Protein AF-A0A7Y5WHR8-F1 (afdb_monomer_lite)

pLDDT: mean 76.54, std 21.8, range [34.06, 98.38]

Radius of gyration: 23.81 Å; chains: 1; bounding box: 70×52×58 Å

Sequence (251 aa):
MQVVEEHDWSLARRRWGIGFAVAMAVLAALSAVRLTSSPWSFRLEVSTTTALFVALAVVPWLLERLVDRGGSLRLPGGVEVALDAKEVREVGLPGLSATRMVVDARLGRLEQEYERRRGTAATWERTQHLERILAEARLLAGAASEHTGDRLTEFEDASDGQRAVTVALLEGAVAVPGASAATLVSGLAAPRSSFEEYHLLTALRLHHRYFTRDEVQSLRALVERRLEEGAWPAGSDRRGLARRVRAEMSG

Structure (mmCIF, N/CA/C/O backbone):
data_AF-A0A7Y5WHR8-F1
#
_entry.id   AF-A0A7Y5WHR8-F1
#
loop_
_atom_site.group_PDB
_atom_site.id
_atom_site.type_symbol
_atom_site.label_atom_id
_atom_site.label_alt_id
_atom_site.label_comp_id
_atom_site.label_asym_id
_atom_site.label_entity_id
_atom_site.label_seq_id
_atom_site.pdbx_PDB_ins_code
_atom_site.Cartn_x
_atom_site.Cartn_y
_atom_site.Cartn_z
_atom_site.occupancy
_atom_site.B_iso_or_equiv
_atom_site.auth_seq_id
_atom_site.auth_comp_id
_atom_site.auth_asym_id
_atom_site.auth_atom_id
_atom_site.pdbx_PDB_model_num
ATOM 1 N N . MET A 1 1 ? 41.202 20.511 -34.730 1.00 42.19 1 MET A N 1
ATOM 2 C CA . MET A 1 1 ? 40.531 19.210 -34.927 1.00 42.19 1 MET A CA 1
ATOM 3 C C . MET A 1 1 ? 41.210 18.197 -34.0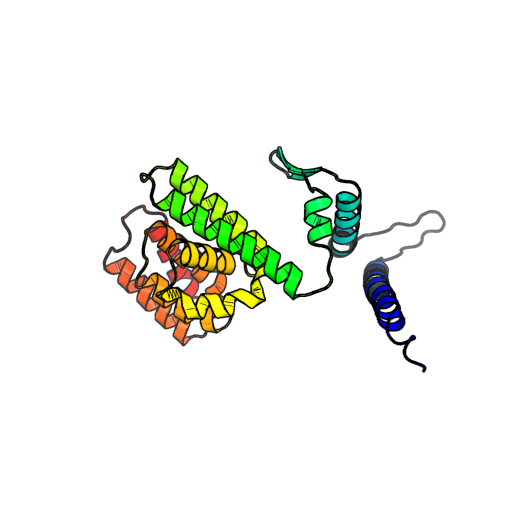12 1.00 42.19 1 MET A C 1
ATOM 5 O O . MET A 1 1 ? 42.185 17.587 -34.413 1.00 42.19 1 MET A O 1
ATOM 9 N N . GLN A 1 2 ? 40.765 18.126 -32.756 1.00 46.28 2 GLN A N 1
ATOM 10 C CA . GLN A 1 2 ? 41.199 17.167 -31.730 1.00 46.28 2 GLN A CA 1
ATOM 11 C C . GLN A 1 2 ? 40.060 17.093 -30.701 1.00 46.28 2 GLN A C 1
ATOM 13 O O . GLN A 1 2 ? 40.004 17.900 -29.782 1.00 46.28 2 GLN A O 1
ATOM 18 N N . VAL A 1 3 ? 39.092 16.205 -30.937 1.00 51.31 3 VAL A N 1
ATOM 19 C CA . VAL A 1 3 ? 38.021 15.848 -29.986 1.00 51.31 3 VAL A CA 1
ATOM 20 C C . VAL A 1 3 ? 37.709 14.364 -30.189 1.00 51.31 3 VAL A C 1
ATOM 22 O O . VAL A 1 3 ? 36.659 14.010 -30.705 1.00 51.31 3 VAL A O 1
ATOM 25 N N . VAL A 1 4 ? 38.664 13.487 -29.879 1.00 52.22 4 VAL A N 1
ATOM 26 C CA . VAL A 1 4 ? 38.426 12.042 -29.730 1.00 52.22 4 VAL A CA 1
ATOM 27 C C . VAL A 1 4 ? 39.459 11.524 -28.731 1.00 52.22 4 VAL A C 1
ATOM 29 O O . VAL A 1 4 ? 40.546 11.148 -29.138 1.00 52.22 4 VAL A O 1
ATOM 32 N N . GLU A 1 5 ? 39.154 11.569 -27.432 1.00 51.31 5 GLU A N 1
ATOM 33 C CA . GLU A 1 5 ? 39.887 10.779 -26.416 1.00 51.31 5 GLU A CA 1
ATOM 34 C C . GLU A 1 5 ? 39.173 10.705 -25.049 1.00 51.31 5 GLU A C 1
ATOM 36 O O . GLU A 1 5 ? 39.502 9.862 -24.221 1.00 51.31 5 GLU A O 1
ATOM 41 N N . GLU A 1 6 ? 38.131 11.509 -24.797 1.00 48.62 6 GLU A N 1
ATOM 42 C CA . GLU A 1 6 ? 37.476 11.550 -23.475 1.00 48.62 6 GLU A CA 1
ATOM 43 C C . GLU A 1 6 ? 36.503 10.385 -23.187 1.00 48.62 6 GLU A C 1
ATOM 45 O O . GLU A 1 6 ? 36.134 10.155 -22.035 1.00 48.62 6 GLU A O 1
ATOM 50 N N . HIS A 1 7 ? 36.097 9.605 -24.198 1.00 51.69 7 HIS A N 1
ATOM 51 C CA . HIS A 1 7 ? 35.058 8.576 -24.030 1.00 51.69 7 HIS A CA 1
ATOM 52 C C . HIS A 1 7 ? 35.573 7.253 -23.425 1.00 51.69 7 HIS A C 1
ATOM 54 O O . HIS A 1 7 ? 34.824 6.556 -22.734 1.00 51.69 7 HIS A O 1
ATOM 60 N N . ASP A 1 8 ? 36.860 6.937 -23.595 1.00 51.22 8 ASP A N 1
ATOM 61 C CA . ASP A 1 8 ? 37.438 5.637 -23.210 1.00 51.22 8 ASP A CA 1
ATOM 62 C C . ASP A 1 8 ? 37.778 5.546 -21.704 1.00 51.22 8 ASP A C 1
ATOM 64 O O . ASP A 1 8 ? 37.706 4.494 -21.061 1.00 51.22 8 ASP A O 1
ATOM 68 N N . TRP A 1 9 ? 38.027 6.694 -21.065 1.00 42.06 9 TRP A N 1
ATOM 69 C CA . TRP A 1 9 ? 38.359 6.767 -19.638 1.00 42.06 9 TRP A CA 1
ATOM 70 C C . TRP A 1 9 ? 37.203 6.359 -18.710 1.00 42.06 9 TRP A C 1
ATOM 72 O O . TRP A 1 9 ? 37.435 5.912 -17.581 1.00 42.06 9 TRP A O 1
ATOM 82 N N . SER A 1 10 ? 35.955 6.472 -19.173 1.00 52.25 10 SER A N 1
ATOM 83 C CA . SER A 1 10 ? 34.759 6.145 -18.383 1.00 52.25 10 SER A CA 1
ATOM 84 C C . SER A 1 10 ? 34.531 4.631 -18.244 1.00 52.25 10 SER A C 1
ATOM 86 O O . SER A 1 10 ? 34.163 4.152 -17.166 1.00 52.25 10 SER A O 1
ATOM 88 N N . LEU A 1 11 ? 34.830 3.862 -19.296 1.00 48.22 11 LEU A N 1
ATOM 89 C CA . LEU A 1 11 ? 34.766 2.399 -19.307 1.00 48.22 11 LEU A CA 1
ATOM 90 C C . LEU A 1 11 ? 35.938 1.786 -18.536 1.00 48.22 11 LEU A C 1
ATOM 92 O O . LEU A 1 11 ? 35.742 0.833 -17.774 1.00 48.22 11 LEU A O 1
ATOM 96 N N . ALA A 1 12 ? 37.129 2.382 -18.650 1.00 44.88 12 ALA A N 1
ATOM 97 C CA . ALA A 1 12 ? 38.288 1.999 -17.852 1.00 44.88 12 ALA A CA 1
ATOM 98 C C . ALA A 1 12 ? 38.013 2.179 -16.347 1.00 44.88 12 ALA A C 1
ATOM 100 O O . ALA A 1 12 ? 38.150 1.223 -15.588 1.00 44.88 12 ALA A O 1
ATOM 101 N N . ARG A 1 13 ? 37.501 3.336 -15.896 1.00 51.31 13 ARG A N 1
ATOM 102 C CA . ARG A 1 13 ? 37.162 3.538 -14.469 1.00 51.31 13 ARG A CA 1
ATOM 103 C C . ARG A 1 13 ? 36.087 2.574 -13.951 1.00 51.31 13 ARG A C 1
ATOM 105 O O . ARG A 1 13 ? 36.177 2.139 -12.806 1.00 51.31 13 ARG A O 1
ATOM 112 N N . ARG A 1 14 ? 35.101 2.191 -14.774 1.00 51.84 14 ARG A N 1
ATOM 113 C CA . ARG A 1 14 ? 34.038 1.238 -14.387 1.00 51.84 14 ARG A CA 1
ATOM 114 C C . ARG A 1 14 ? 34.537 -0.197 -14.237 1.00 51.84 14 ARG A C 1
ATOM 116 O O . ARG A 1 14 ? 34.193 -0.852 -13.254 1.00 51.84 14 ARG A O 1
ATOM 123 N N . ARG A 1 15 ? 35.388 -0.673 -15.157 1.00 53.34 15 ARG A N 1
ATOM 124 C CA . ARG A 1 15 ? 36.027 -1.999 -15.030 1.00 53.34 15 ARG A CA 1
ATOM 125 C C . ARG A 1 15 ? 36.915 -2.069 -13.788 1.00 53.34 15 ARG A C 1
ATOM 127 O O . ARG A 1 15 ? 36.930 -3.095 -13.114 1.00 53.34 15 ARG A O 1
ATOM 134 N N . TRP A 1 16 ? 37.581 -0.966 -13.447 1.00 50.62 16 TRP A N 1
ATOM 135 C CA . TRP A 1 16 ? 38.380 -0.867 -12.228 1.00 50.62 16 TRP A CA 1
ATOM 136 C C . TRP A 1 16 ? 37.519 -0.806 -10.960 1.00 50.62 16 TRP A C 1
ATOM 138 O O . TRP A 1 16 ? 37.867 -1.460 -9.987 1.00 50.62 16 TRP A O 1
ATOM 148 N N . GLY A 1 17 ? 36.374 -0.114 -10.964 1.00 53.38 17 GLY A N 1
ATOM 149 C CA . GLY A 1 17 ? 35.485 -0.016 -9.797 1.00 53.38 17 GLY A CA 1
ATOM 150 C C . GLY A 1 17 ? 34.825 -1.341 -9.395 1.00 53.38 17 GLY A C 1
ATOM 151 O O . GLY A 1 17 ? 34.838 -1.700 -8.219 1.00 53.38 17 GLY A O 1
ATOM 152 N N . ILE A 1 18 ? 34.309 -2.105 -10.365 1.00 55.19 18 ILE A N 1
ATOM 153 C CA . ILE A 1 18 ? 33.714 -3.430 -10.106 1.00 55.19 18 ILE A CA 1
ATOM 154 C C . ILE A 1 18 ? 34.807 -4.437 -9.734 1.00 55.19 18 ILE A C 1
ATOM 156 O O . ILE A 1 18 ? 34.659 -5.175 -8.762 1.00 55.19 18 ILE A O 1
ATOM 160 N N . GLY A 1 19 ? 35.939 -4.421 -10.449 1.00 54.78 19 GLY A N 1
ATOM 161 C CA . GLY A 1 19 ? 37.097 -5.248 -10.109 1.00 54.78 19 GLY A CA 1
ATOM 162 C C . GLY A 1 19 ? 37.617 -4.968 -8.698 1.00 54.78 19 GLY A C 1
ATOM 163 O O . GLY A 1 19 ? 37.926 -5.903 -7.966 1.00 54.78 19 GLY A O 1
ATOM 164 N N . PHE A 1 20 ? 37.637 -3.700 -8.282 1.00 59.19 20 PHE A N 1
ATOM 165 C CA . PHE A 1 20 ? 38.043 -3.280 -6.945 1.00 59.19 20 PHE A CA 1
ATOM 166 C C . PHE A 1 20 ? 37.037 -3.706 -5.872 1.00 59.19 20 PHE A C 1
ATOM 168 O O . PHE A 1 20 ? 37.446 -4.248 -4.853 1.00 59.19 20 PHE A O 1
ATOM 175 N N . ALA A 1 21 ? 35.729 -3.542 -6.097 1.00 55.34 21 ALA A N 1
ATOM 176 C CA . ALA A 1 21 ? 34.703 -3.985 -5.149 1.00 55.34 21 ALA A CA 1
ATOM 177 C C . ALA A 1 21 ? 34.716 -5.512 -4.952 1.00 55.34 21 ALA A C 1
ATOM 179 O O . ALA A 1 21 ? 34.650 -5.990 -3.820 1.00 55.34 21 ALA A O 1
ATOM 180 N N . VAL A 1 22 ? 34.886 -6.278 -6.036 1.00 56.78 22 VAL A N 1
ATOM 181 C CA . VAL A 1 22 ? 35.043 -7.739 -5.982 1.00 56.78 22 VAL A CA 1
ATOM 182 C C . VAL A 1 22 ? 36.350 -8.118 -5.284 1.00 56.78 22 VAL A C 1
ATOM 184 O O . VAL A 1 22 ? 36.336 -8.970 -4.400 1.00 56.78 22 VAL A O 1
ATOM 187 N N . ALA A 1 23 ? 37.467 -7.461 -5.608 1.00 56.53 23 ALA A N 1
ATOM 188 C CA . ALA A 1 23 ? 38.749 -7.706 -4.950 1.00 56.53 23 ALA A CA 1
ATOM 189 C C . ALA A 1 23 ? 38.696 -7.394 -3.446 1.00 56.53 23 ALA A C 1
ATOM 191 O O . ALA A 1 23 ? 39.213 -8.171 -2.650 1.00 56.53 23 ALA A O 1
ATOM 192 N N . MET A 1 24 ? 38.022 -6.313 -3.043 1.00 60.53 24 MET A N 1
ATOM 193 C CA . MET A 1 24 ? 37.835 -5.939 -1.640 1.00 60.53 24 MET A CA 1
ATOM 194 C C . MET A 1 24 ? 36.899 -6.898 -0.902 1.00 60.53 24 MET A C 1
ATOM 196 O O . MET A 1 24 ? 37.179 -7.245 0.241 1.00 60.53 24 MET A O 1
ATOM 200 N N . ALA A 1 25 ? 35.832 -7.384 -1.544 1.00 53.66 25 ALA A N 1
ATOM 201 C CA . ALA A 1 25 ? 34.957 -8.409 -0.973 1.00 53.66 25 ALA A CA 1
ATOM 202 C C . ALA A 1 25 ? 35.686 -9.754 -0.806 1.00 53.66 25 ALA A C 1
ATOM 204 O O . ALA A 1 25 ? 35.534 -10.415 0.220 1.00 53.66 25 ALA A O 1
ATOM 205 N N . VAL A 1 26 ? 36.533 -10.131 -1.771 1.00 53.44 26 VAL A N 1
ATOM 206 C CA . VAL A 1 26 ? 37.396 -11.319 -1.690 1.00 53.44 26 VAL A CA 1
ATOM 207 C C . VAL A 1 26 ? 38.459 -11.147 -0.604 1.00 53.44 26 VAL A C 1
ATOM 209 O O . VAL A 1 26 ? 38.644 -12.054 0.198 1.00 53.44 26 VAL A O 1
ATOM 212 N N . LEU A 1 27 ? 39.111 -9.986 -0.507 1.00 55.31 27 LEU A N 1
ATOM 213 C CA . LEU A 1 27 ? 40.078 -9.680 0.554 1.00 55.31 27 LEU A CA 1
ATOM 214 C C . LEU A 1 27 ? 39.427 -9.677 1.943 1.00 55.31 27 LEU A C 1
ATOM 216 O O . LEU A 1 27 ? 39.991 -10.248 2.874 1.00 55.31 27 LEU A O 1
ATOM 220 N N . ALA A 1 28 ? 38.227 -9.110 2.087 1.00 53.78 28 ALA A N 1
ATOM 221 C CA . ALA A 1 28 ? 37.459 -9.150 3.329 1.00 53.78 28 ALA A CA 1
ATOM 222 C C . ALA A 1 28 ? 37.066 -10.591 3.697 1.00 53.78 28 ALA A C 1
ATOM 224 O O . ALA A 1 28 ? 37.241 -11.005 4.845 1.00 53.78 28 ALA A O 1
ATOM 225 N N . ALA A 1 29 ? 36.627 -11.390 2.719 1.00 51.12 29 ALA A N 1
ATOM 226 C CA . ALA A 1 29 ? 36.324 -12.805 2.914 1.00 51.12 29 ALA A CA 1
ATOM 227 C C . ALA A 1 29 ? 37.568 -13.616 3.313 1.00 51.12 29 ALA A C 1
ATOM 229 O O . ALA A 1 29 ? 37.479 -14.434 4.225 1.00 51.12 29 ALA A O 1
ATOM 230 N N . LEU A 1 30 ? 38.725 -13.344 2.699 1.00 51.28 30 LEU A N 1
ATOM 231 C CA . LEU A 1 30 ? 40.013 -13.962 3.028 1.00 51.28 30 LEU A CA 1
ATOM 232 C C . LEU A 1 30 ? 40.529 -13.528 4.408 1.00 51.28 30 LEU A C 1
ATOM 234 O O . LEU A 1 30 ? 41.094 -14.350 5.121 1.00 51.28 30 LEU A O 1
ATOM 238 N N . SER A 1 31 ? 40.284 -12.282 4.829 1.00 52.41 31 SER A N 1
ATOM 239 C CA . SER A 1 31 ? 40.669 -11.789 6.162 1.00 52.41 31 SER A CA 1
ATOM 240 C C . SER A 1 31 ? 39.879 -12.444 7.304 1.00 52.41 31 SER A C 1
ATOM 242 O O . SER A 1 31 ? 40.340 -12.477 8.443 1.00 52.41 31 SER A O 1
ATOM 244 N N . ALA A 1 32 ? 38.709 -13.012 6.991 1.00 47.25 32 ALA A N 1
ATOM 245 C CA . ALA A 1 32 ? 37.889 -13.787 7.916 1.00 47.25 32 ALA A CA 1
ATOM 246 C C . ALA A 1 32 ? 38.249 -15.288 7.944 1.00 47.25 32 ALA A C 1
ATOM 248 O O . ALA A 1 32 ? 37.682 -16.033 8.744 1.00 47.25 32 ALA A O 1
ATOM 249 N N . VAL A 1 33 ? 39.182 -15.746 7.099 1.00 45.94 33 VAL A N 1
ATOM 250 C CA . VAL A 1 33 ? 39.663 -17.133 7.097 1.00 45.94 33 VAL A CA 1
ATOM 251 C C . VAL A 1 33 ? 40.759 -17.283 8.149 1.00 45.94 33 VAL A C 1
ATOM 253 O O . VAL A 1 33 ? 41.869 -16.776 7.996 1.00 45.94 33 VAL A O 1
ATOM 256 N N . ARG A 1 34 ? 40.479 -18.028 9.223 1.00 50.97 34 ARG A N 1
ATOM 257 C CA . ARG A 1 34 ? 41.527 -18.474 10.150 1.00 50.97 34 ARG A CA 1
ATOM 258 C C . ARG A 1 34 ? 42.226 -19.698 9.570 1.00 50.97 34 ARG A C 1
ATOM 260 O O . ARG A 1 34 ? 41.670 -20.792 9.555 1.00 50.97 34 ARG A O 1
ATOM 267 N N . LEU A 1 35 ? 43.459 -19.512 9.109 1.00 42.41 35 LEU A N 1
ATOM 268 C CA . LEU A 1 35 ? 44.340 -20.604 8.704 1.00 42.41 35 LEU A CA 1
ATOM 269 C C . LEU A 1 35 ? 45.013 -21.196 9.945 1.00 42.41 35 LEU A C 1
ATOM 271 O O . LEU A 1 35 ? 45.896 -20.579 10.534 1.00 42.41 35 LEU A O 1
ATOM 275 N N . THR A 1 36 ? 44.610 -22.402 10.338 1.00 48.03 36 THR A N 1
ATOM 276 C CA . THR A 1 36 ? 45.394 -23.225 11.267 1.00 48.03 36 THR A CA 1
ATOM 277 C C . THR A 1 36 ? 46.212 -24.221 10.451 1.00 48.03 36 THR A C 1
ATOM 279 O O . THR A 1 36 ? 45.669 -25.092 9.771 1.00 48.03 36 THR A O 1
ATOM 282 N N . SER A 1 37 ? 47.536 -24.052 10.451 1.00 35.81 37 SER A N 1
ATOM 283 C CA . SER A 1 37 ? 48.452 -24.918 9.707 1.00 35.81 37 SER A CA 1
ATOM 284 C C . SER A 1 37 ? 48.916 -26.094 10.566 1.00 35.81 37 SER A C 1
ATOM 286 O O . SER A 1 37 ? 49.498 -25.896 11.631 1.00 35.81 37 SER A O 1
ATOM 288 N N . SER A 1 38 ? 48.716 -27.310 10.064 1.00 43.50 38 SER A N 1
ATOM 289 C CA . SER A 1 38 ? 49.405 -28.531 10.495 1.00 43.50 38 SER A CA 1
ATOM 290 C C . SER A 1 38 ? 50.301 -29.001 9.339 1.00 43.50 38 SER A C 1
ATOM 292 O O . SER A 1 38 ? 49.931 -28.777 8.184 1.00 43.50 38 SER A O 1
ATOM 294 N N . PRO A 1 39 ? 51.449 -29.658 9.597 1.00 55.94 39 PRO A N 1
ATOM 295 C CA . PRO A 1 39 ? 52.419 -30.039 8.562 1.00 55.94 39 PRO A CA 1
ATOM 296 C C . PRO A 1 39 ? 51.868 -30.925 7.430 1.00 55.94 39 PRO A C 1
ATOM 298 O O . PRO A 1 39 ? 52.529 -31.058 6.407 1.00 55.94 39 PRO A O 1
ATOM 301 N N . TRP A 1 40 ? 50.666 -31.497 7.574 1.00 50.19 40 TRP A N 1
ATOM 302 C CA . TRP A 1 40 ? 50.077 -32.408 6.583 1.00 50.19 40 TRP A CA 1
ATOM 303 C C . TRP A 1 40 ? 48.615 -32.100 6.213 1.00 50.19 40 TRP A C 1
ATOM 305 O O . TRP A 1 40 ? 48.001 -32.870 5.479 1.00 50.19 40 TRP A O 1
ATOM 315 N N . SER A 1 41 ? 48.027 -30.993 6.690 1.00 42.75 41 SER A N 1
ATOM 316 C CA . SER A 1 41 ? 46.647 -30.624 6.328 1.00 42.75 41 SER A CA 1
ATOM 317 C C . SER A 1 41 ? 46.329 -29.150 6.574 1.00 42.75 41 SER A C 1
ATOM 319 O O . SER A 1 41 ? 46.718 -28.598 7.605 1.00 42.75 41 SER A O 1
ATOM 321 N N . PHE A 1 42 ? 45.510 -28.566 5.697 1.00 41.97 42 PHE A N 1
ATOM 322 C CA . PHE A 1 42 ? 44.875 -27.263 5.900 1.00 41.97 42 PHE A CA 1
ATOM 323 C C . PHE A 1 42 ? 43.397 -27.466 6.248 1.00 41.97 42 PHE A C 1
ATOM 325 O O . PHE A 1 42 ? 42.692 -28.191 5.544 1.00 41.97 42 PHE A O 1
ATOM 332 N N . ARG A 1 43 ? 42.912 -26.825 7.317 1.00 42.66 43 ARG A N 1
ATOM 333 C CA . ARG A 1 43 ? 41.472 -26.664 7.566 1.00 42.66 43 ARG A CA 1
ATOM 334 C C . ARG A 1 43 ? 41.078 -25.224 7.287 1.00 42.66 43 ARG A C 1
ATOM 336 O O . ARG A 1 43 ? 41.711 -24.298 7.785 1.00 42.66 43 ARG A O 1
ATOM 343 N N . LEU A 1 44 ? 40.030 -25.065 6.486 1.00 45.66 44 LEU A N 1
ATOM 344 C CA . LEU A 1 44 ? 39.453 -23.780 6.127 1.00 45.66 44 LEU A CA 1
ATOM 345 C C . LEU A 1 44 ? 38.097 -23.665 6.834 1.00 45.66 44 LEU A C 1
ATOM 347 O O . LEU A 1 44 ? 37.125 -24.293 6.423 1.00 45.66 44 LEU A O 1
ATOM 351 N N . GLU A 1 45 ? 38.041 -22.910 7.930 1.00 49.34 45 GLU A N 1
ATOM 352 C CA . GLU A 1 45 ? 36.779 -22.601 8.609 1.00 49.34 45 GLU A CA 1
ATOM 353 C C . GLU A 1 45 ? 36.143 -21.378 7.943 1.00 49.34 45 GLU A C 1
ATOM 355 O O . GLU A 1 45 ? 36.570 -20.241 8.148 1.00 49.34 45 GLU A O 1
ATOM 360 N N . VAL A 1 46 ? 35.132 -21.615 7.105 1.00 52.69 46 VAL A N 1
ATOM 361 C CA . VAL A 1 46 ? 34.317 -20.545 6.518 1.00 52.69 46 VAL A CA 1
ATOM 362 C C . VAL A 1 46 ? 33.214 -20.207 7.507 1.00 52.69 46 VAL A C 1
ATOM 364 O O . VAL A 1 46 ? 32.328 -21.024 7.754 1.00 52.69 46 VAL A O 1
ATOM 367 N N . SER A 1 47 ? 33.249 -19.004 8.080 1.00 60.03 47 SER A N 1
ATOM 368 C CA . SER A 1 47 ? 32.125 -18.530 8.889 1.00 60.03 47 SER A CA 1
ATOM 369 C C . SER A 1 47 ? 30.870 -18.391 8.017 1.00 60.03 47 SER A C 1
ATOM 371 O O . SER A 1 47 ? 30.958 -18.027 6.840 1.00 60.03 47 SER A O 1
ATOM 373 N N . THR A 1 48 ? 29.687 -18.626 8.585 1.00 52.78 48 THR A N 1
ATOM 374 C CA . THR A 1 48 ? 28.398 -18.444 7.892 1.00 52.78 48 THR A CA 1
ATOM 375 C C . THR A 1 48 ? 28.271 -17.040 7.286 1.00 52.78 48 THR A C 1
ATOM 377 O O . THR A 1 48 ? 27.729 -16.868 6.196 1.00 52.78 48 THR A O 1
ATOM 380 N N . THR A 1 49 ? 28.848 -16.039 7.952 1.00 50.06 49 THR A N 1
ATOM 381 C CA . THR A 1 49 ? 28.910 -14.648 7.493 1.00 50.06 49 THR A CA 1
ATOM 382 C C . THR A 1 49 ? 29.763 -14.499 6.231 1.00 50.06 49 THR A C 1
ATOM 384 O O . THR A 1 49 ? 29.359 -13.829 5.285 1.00 50.06 49 THR A O 1
ATOM 387 N N . THR A 1 50 ? 30.915 -15.172 6.169 1.00 53.59 50 THR A N 1
ATOM 388 C CA . THR A 1 50 ? 31.793 -15.191 4.988 1.00 53.59 50 THR A CA 1
ATOM 389 C C . THR A 1 50 ? 31.097 -15.847 3.795 1.00 53.59 50 THR A C 1
ATOM 391 O O . THR A 1 50 ? 31.155 -15.322 2.685 1.00 53.59 50 THR A O 1
ATOM 394 N N . ALA A 1 51 ? 30.380 -16.951 4.023 1.00 54.19 51 ALA A N 1
ATOM 395 C CA . ALA A 1 51 ? 29.593 -17.609 2.982 1.00 54.19 51 ALA A CA 1
ATOM 396 C C . ALA A 1 51 ? 28.479 -16.696 2.435 1.00 54.19 51 ALA A C 1
ATOM 398 O O . ALA A 1 51 ? 28.260 -16.660 1.226 1.00 54.19 51 ALA A O 1
ATOM 399 N N . LEU A 1 52 ? 27.829 -15.909 3.301 1.00 52.28 52 LEU A N 1
ATOM 400 C CA . LEU A 1 52 ? 26.799 -14.946 2.907 1.00 52.28 52 LEU A CA 1
ATOM 401 C C . LEU A 1 52 ? 27.363 -13.818 2.029 1.00 52.28 52 LEU A C 1
ATOM 403 O O . LEU A 1 52 ? 26.769 -13.488 1.006 1.00 52.28 52 LEU A O 1
ATOM 407 N N . PHE A 1 53 ? 28.518 -13.250 2.390 1.00 55.28 53 PHE A N 1
ATOM 408 C CA . PHE A 1 53 ? 29.160 -12.200 1.589 1.00 55.28 53 PHE A CA 1
ATOM 409 C C . PHE A 1 53 ? 29.644 -12.716 0.234 1.00 55.28 53 PHE A C 1
ATOM 411 O O . PHE A 1 53 ? 29.450 -12.046 -0.779 1.00 55.28 53 PHE A O 1
ATOM 418 N N . VAL A 1 54 ? 30.220 -13.920 0.194 1.00 54.75 54 VAL A N 1
ATOM 419 C CA . VAL A 1 54 ? 30.609 -14.562 -1.069 1.00 54.75 54 VAL A CA 1
ATOM 420 C C . VAL A 1 54 ? 29.373 -14.841 -1.925 1.00 54.75 54 VAL A C 1
ATOM 422 O O . VAL A 1 54 ? 29.389 -14.543 -3.115 1.00 54.75 54 VAL A O 1
ATOM 425 N N . ALA A 1 55 ? 28.277 -15.325 -1.336 1.00 54.19 55 ALA A N 1
ATOM 426 C CA . ALA A 1 55 ? 27.021 -15.512 -2.054 1.00 54.19 55 ALA A CA 1
ATOM 427 C C . ALA A 1 55 ? 26.488 -14.181 -2.612 1.00 54.19 55 ALA A C 1
ATOM 429 O O . ALA A 1 55 ? 26.211 -14.097 -3.802 1.00 54.19 55 ALA A O 1
ATOM 430 N N . LEU A 1 56 ? 26.428 -13.116 -1.810 1.00 55.19 56 LEU A N 1
ATOM 431 C CA . LEU A 1 56 ? 25.979 -11.789 -2.254 1.00 55.19 56 LEU A CA 1
ATOM 432 C C . LEU A 1 56 ? 26.866 -11.180 -3.349 1.00 55.19 56 LEU A C 1
ATOM 434 O O . LEU A 1 56 ? 26.355 -10.468 -4.206 1.00 55.19 56 LEU A O 1
ATOM 438 N N . ALA A 1 57 ? 28.170 -11.464 -3.349 1.00 54.69 57 ALA A N 1
ATOM 439 C CA . ALA A 1 57 ? 29.096 -10.973 -4.370 1.00 54.69 57 ALA A CA 1
ATOM 440 C C . ALA A 1 57 ? 29.044 -11.793 -5.671 1.00 54.69 57 ALA A C 1
ATOM 442 O O . ALA A 1 57 ? 29.217 -11.247 -6.759 1.00 54.69 57 ALA A O 1
ATOM 443 N N . VAL A 1 58 ? 28.810 -13.104 -5.573 1.00 53.78 58 VAL A N 1
ATOM 444 C CA . VAL A 1 58 ? 28.865 -14.033 -6.712 1.00 53.78 58 VAL A CA 1
ATOM 445 C C . VAL A 1 58 ? 27.500 -14.202 -7.382 1.00 53.78 58 VAL A C 1
ATOM 447 O O . VAL A 1 58 ? 27.443 -14.426 -8.590 1.00 53.78 58 VAL A O 1
ATOM 450 N N . VAL A 1 59 ? 26.398 -14.045 -6.641 1.00 57.41 59 VAL A N 1
ATOM 451 C CA . VAL A 1 59 ? 25.026 -14.152 -7.163 1.00 57.41 59 VAL A CA 1
ATOM 452 C C . VAL A 1 59 ? 24.749 -13.151 -8.293 1.00 57.41 59 VAL A C 1
ATOM 454 O O . VAL A 1 59 ? 24.273 -13.607 -9.329 1.00 57.41 59 VAL A O 1
ATOM 457 N N . PRO A 1 60 ? 25.088 -11.849 -8.194 1.00 59.97 60 PRO A N 1
ATOM 458 C CA . PRO A 1 60 ? 24.888 -10.908 -9.297 1.00 59.97 60 PRO A CA 1
ATOM 459 C C . PRO A 1 60 ? 25.624 -11.333 -10.575 1.00 59.97 60 PRO A C 1
ATOM 461 O O . PRO A 1 60 ? 25.032 -11.340 -11.648 1.00 59.97 60 PRO A O 1
ATOM 464 N N . TRP A 1 61 ? 26.877 -11.784 -10.452 1.00 64.19 61 TRP A N 1
ATOM 465 C CA . TRP A 1 61 ? 27.679 -12.256 -11.587 1.00 64.19 61 TRP A CA 1
ATOM 466 C C . TRP A 1 61 ? 27.145 -13.563 -12.195 1.00 64.19 61 TRP A C 1
ATOM 468 O O . TRP A 1 61 ? 27.131 -13.732 -13.414 1.00 64.19 61 TRP A O 1
ATOM 478 N N . LEU A 1 62 ? 26.683 -14.500 -11.359 1.00 55.62 62 LEU A N 1
ATOM 479 C CA . LEU A 1 62 ? 26.043 -15.742 -11.804 1.00 55.62 62 LEU A CA 1
ATOM 480 C C . LEU A 1 62 ? 24.720 -15.471 -12.518 1.00 55.62 62 LEU A C 1
ATOM 482 O O . LEU A 1 62 ? 24.453 -16.109 -13.533 1.00 55.62 62 LEU A O 1
ATOM 486 N N . LEU A 1 63 ? 23.919 -14.535 -12.004 1.00 58.78 63 LEU A N 1
ATOM 487 C CA . LEU A 1 63 ? 22.666 -14.106 -12.619 1.00 58.78 63 LEU A CA 1
ATOM 488 C C . LEU A 1 63 ? 22.926 -13.458 -13.978 1.00 58.78 63 LEU A C 1
ATOM 490 O O . LEU A 1 63 ? 22.295 -13.851 -14.950 1.00 58.78 63 LEU A O 1
ATOM 494 N N . GLU A 1 64 ? 23.909 -12.564 -14.080 1.00 56.19 64 GLU A N 1
ATOM 495 C CA . GLU A 1 64 ? 24.326 -11.948 -15.347 1.00 56.19 64 GLU A CA 1
ATOM 496 C C . GLU A 1 64 ? 24.776 -13.012 -16.370 1.00 56.19 64 GLU A C 1
ATOM 498 O O . GLU A 1 64 ? 24.319 -13.036 -17.511 1.00 56.19 64 GLU A O 1
ATOM 503 N N . ARG A 1 65 ? 25.570 -13.998 -15.931 1.00 62.06 65 ARG A N 1
ATOM 504 C CA . ARG A 1 65 ? 25.997 -15.154 -16.744 1.00 62.06 65 ARG A CA 1
ATOM 505 C C . ARG A 1 65 ? 24.861 -16.100 -17.149 1.00 62.06 65 ARG A C 1
ATOM 507 O O . ARG A 1 65 ? 24.975 -16.754 -18.188 1.00 62.06 65 ARG A O 1
ATOM 514 N N . LEU A 1 66 ? 23.840 -16.259 -16.309 1.00 56.44 66 LEU A N 1
ATOM 515 C CA . LEU A 1 66 ? 22.652 -17.079 -16.576 1.00 56.44 66 LEU A CA 1
ATOM 516 C C . LEU A 1 66 ? 21.738 -16.388 -17.587 1.00 56.44 66 LEU A C 1
ATOM 518 O O . LEU A 1 66 ? 21.265 -17.028 -18.525 1.00 56.44 66 LEU A O 1
ATOM 522 N N . VAL A 1 67 ? 21.564 -15.080 -17.423 1.00 56.72 67 VAL A N 1
ATOM 523 C CA . VAL A 1 67 ? 20.838 -14.203 -18.337 1.00 56.72 67 VAL A CA 1
ATOM 524 C C . VAL A 1 67 ? 21.481 -14.195 -19.722 1.00 56.72 67 VAL A C 1
ATOM 526 O O . VAL A 1 67 ? 20.792 -14.426 -20.709 1.00 56.72 67 VAL A O 1
ATOM 529 N N . ASP A 1 68 ? 22.801 -14.010 -19.816 1.00 55.78 68 ASP A N 1
ATOM 530 C CA . ASP A 1 68 ? 23.518 -13.970 -21.102 1.00 55.78 68 ASP A CA 1
ATOM 531 C C . ASP A 1 68 ? 23.396 -15.270 -21.913 1.00 55.78 68 ASP A C 1
ATOM 533 O O . ASP A 1 68 ? 23.630 -15.285 -23.123 1.00 55.78 68 ASP A O 1
ATOM 537 N N . ARG A 1 69 ? 23.038 -16.374 -21.250 1.00 62.19 69 ARG A N 1
ATOM 538 C CA . ARG A 1 69 ? 22.839 -17.690 -21.865 1.00 62.19 69 ARG A CA 1
ATOM 539 C C . ARG A 1 69 ? 21.370 -18.071 -22.050 1.00 62.19 69 ARG A C 1
ATOM 541 O O . ARG A 1 69 ? 21.117 -19.170 -22.536 1.00 62.19 69 ARG A O 1
ATOM 548 N N . GLY A 1 70 ? 20.427 -17.200 -21.683 1.00 58.38 70 GLY A N 1
ATOM 549 C CA . GLY A 1 70 ? 18.990 -17.469 -21.780 1.00 58.38 70 GLY A CA 1
ATOM 550 C C . GLY A 1 70 ? 18.519 -18.607 -20.868 1.00 58.38 70 GLY A C 1
ATOM 551 O O . GLY A 1 70 ? 17.726 -19.448 -21.287 1.00 58.38 70 GLY A O 1
ATOM 552 N N . GLY A 1 71 ? 19.055 -18.697 -19.647 1.00 60.16 71 GLY A N 1
ATOM 553 C CA . GLY A 1 71 ? 18.671 -19.732 -18.684 1.00 60.16 71 GLY A CA 1
ATOM 554 C C . GLY A 1 71 ? 17.299 -19.488 -18.042 1.00 60.16 71 GLY A C 1
ATOM 555 O O . GLY A 1 71 ? 16.914 -18.350 -17.790 1.00 60.16 71 GLY A O 1
ATOM 556 N N . SER A 1 72 ? 16.569 -20.555 -17.711 1.00 54.78 72 SER A N 1
ATOM 557 C CA . SER A 1 72 ? 15.407 -20.472 -16.817 1.00 54.78 72 SER A CA 1
ATOM 558 C C . SER A 1 72 ? 15.830 -20.703 -15.364 1.00 54.78 72 SER A C 1
ATOM 560 O O . SER A 1 72 ? 16.721 -21.503 -15.068 1.00 54.78 72 SER A O 1
ATOM 562 N N . LEU A 1 73 ? 15.206 -19.977 -14.436 1.00 52.28 73 LEU A N 1
ATOM 563 C CA . LEU A 1 73 ? 15.450 -20.095 -13.004 1.00 52.28 73 LEU A CA 1
ATOM 564 C C . LEU A 1 73 ? 14.212 -20.711 -12.353 1.00 52.28 73 LEU A C 1
ATOM 566 O O . LEU A 1 73 ? 13.142 -20.105 -12.315 1.00 52.28 73 LEU A O 1
ATOM 570 N N . ARG A 1 74 ? 14.349 -21.943 -11.855 1.00 41.59 74 ARG A N 1
ATOM 571 C CA . ARG A 1 74 ? 13.305 -22.590 -11.054 1.00 41.59 74 ARG A CA 1
ATOM 572 C C . ARG A 1 74 ? 13.459 -22.196 -9.597 1.00 41.59 74 ARG A C 1
ATOM 574 O O . ARG A 1 74 ? 14.425 -22.578 -8.939 1.00 41.59 74 ARG A O 1
ATOM 581 N N . LEU A 1 75 ? 12.492 -21.438 -9.102 1.00 50.62 75 LEU A N 1
ATOM 582 C CA . LEU A 1 75 ? 12.395 -21.064 -7.700 1.00 50.62 75 LEU A CA 1
ATOM 583 C C . LEU A 1 75 ? 11.800 -22.223 -6.875 1.00 50.62 75 LEU A C 1
ATOM 585 O O . LEU A 1 75 ? 11.056 -23.058 -7.412 1.00 50.62 75 LEU A O 1
ATOM 589 N N . PRO A 1 76 ? 12.089 -22.287 -5.561 1.00 34.06 76 PRO A N 1
ATOM 590 C CA . PRO A 1 76 ? 11.432 -23.230 -4.661 1.00 34.06 76 PRO A CA 1
ATOM 591 C C . PRO A 1 76 ? 9.910 -23.054 -4.750 1.00 34.06 76 PRO A C 1
ATOM 593 O O . PRO A 1 76 ? 9.409 -21.942 -4.609 1.00 34.06 76 PRO A O 1
ATOM 596 N N . GLY A 1 77 ? 9.178 -24.137 -5.020 1.00 39.59 77 GLY A N 1
ATOM 597 C CA . GLY A 1 77 ? 7.735 -24.089 -5.305 1.00 39.59 77 GLY A CA 1
ATOM 598 C C . GLY A 1 77 ? 7.361 -24.296 -6.778 1.00 39.59 77 GLY A C 1
ATOM 599 O O . GLY A 1 77 ? 6.184 -24.227 -7.115 1.00 39.59 77 GLY A O 1
ATOM 600 N N . GLY A 1 78 ? 8.332 -24.580 -7.655 1.00 42.75 78 GLY A N 1
ATOM 601 C CA . GLY A 1 78 ? 8.071 -24.988 -9.043 1.00 42.75 78 GLY A CA 1
ATOM 602 C C . GLY A 1 78 ? 7.780 -23.833 -10.002 1.00 42.75 78 GLY A C 1
ATOM 603 O O . GLY A 1 78 ? 7.425 -24.075 -11.152 1.00 42.75 78 GLY A O 1
ATOM 604 N N . VAL A 1 79 ? 7.952 -22.589 -9.550 1.00 37.62 79 VAL A N 1
ATOM 605 C CA . VAL A 1 79 ? 7.837 -21.400 -10.398 1.00 37.62 79 VAL A CA 1
ATOM 606 C C . VAL A 1 79 ? 9.079 -21.315 -11.275 1.00 37.62 79 VAL A C 1
ATOM 608 O O . VAL A 1 79 ? 10.190 -21.130 -10.779 1.00 37.62 79 VAL A O 1
ATOM 611 N N . GLU A 1 80 ? 8.889 -21.478 -12.579 1.00 43.00 80 GLU A N 1
ATOM 612 C CA . GLU A 1 80 ? 9.945 -21.357 -13.575 1.00 43.00 80 GLU A CA 1
ATOM 613 C C . GLU A 1 80 ? 9.910 -19.950 -14.170 1.00 43.00 80 GLU A C 1
ATOM 615 O O . GLU A 1 80 ? 8.971 -19.576 -14.869 1.00 43.00 80 GLU A O 1
ATOM 620 N N . VAL A 1 81 ? 10.923 -19.151 -13.844 1.00 48.41 81 VAL A N 1
ATOM 621 C CA . VAL A 1 81 ? 11.109 -17.811 -14.399 1.00 48.41 81 VAL A CA 1
ATOM 622 C C . VAL A 1 81 ? 12.043 -17.946 -15.594 1.00 48.41 81 VAL A C 1
ATOM 624 O O . VAL A 1 81 ? 13.234 -18.209 -15.430 1.00 48.41 81 VAL A O 1
ATOM 627 N N . ALA A 1 82 ? 11.508 -17.809 -16.805 1.00 49.72 82 ALA A N 1
ATOM 628 C CA . ALA A 1 82 ? 12.332 -17.691 -18.000 1.00 49.72 82 ALA A CA 1
ATOM 629 C C . ALA A 1 82 ? 13.007 -16.315 -17.977 1.00 49.72 82 ALA A C 1
ATOM 631 O O . ALA A 1 82 ? 12.333 -15.294 -18.096 1.00 49.72 82 ALA A O 1
ATOM 632 N N . LEU A 1 83 ? 14.326 -16.283 -17.777 1.00 54.31 83 LEU A N 1
ATOM 633 C CA . LEU A 1 83 ? 15.095 -15.052 -17.904 1.00 54.31 83 LEU A CA 1
ATOM 634 C C . LEU A 1 83 ? 15.382 -14.874 -19.396 1.00 54.31 83 LEU A C 1
ATOM 636 O O . LEU A 1 83 ? 16.395 -15.356 -19.904 1.00 54.31 83 LEU A O 1
ATOM 640 N N . ASP A 1 84 ? 14.447 -14.259 -20.123 1.00 52.75 84 ASP A N 1
ATOM 641 C CA . ASP A 1 84 ? 14.668 -13.960 -21.534 1.00 52.75 84 ASP A CA 1
ATOM 642 C C . ASP A 1 84 ? 15.802 -12.931 -21.640 1.00 52.75 84 ASP A C 1
ATOM 644 O O . ASP A 1 84 ? 15.707 -11.795 -21.164 1.00 52.75 84 ASP A O 1
ATOM 648 N N . ALA A 1 85 ? 16.901 -13.344 -22.273 1.00 44.50 85 ALA A N 1
ATOM 649 C CA . ALA A 1 85 ? 18.062 -12.506 -22.536 1.00 44.50 85 ALA A CA 1
ATOM 650 C C . ALA A 1 85 ? 17.681 -11.230 -23.302 1.00 44.50 85 ALA A C 1
ATOM 652 O O . ALA A 1 85 ? 18.418 -10.248 -23.248 1.00 44.50 85 ALA A O 1
ATOM 653 N N . LYS A 1 86 ? 16.537 -11.222 -24.001 1.00 45.38 86 LYS A N 1
ATOM 654 C CA . LYS A 1 86 ? 16.015 -10.043 -24.688 1.00 45.38 86 LYS A CA 1
ATOM 655 C C . LYS A 1 86 ? 15.434 -9.004 -23.725 1.00 45.38 86 LYS A C 1
ATOM 657 O O . LYS A 1 86 ? 15.778 -7.833 -23.857 1.00 45.38 86 LYS A O 1
ATOM 662 N N . GLU A 1 87 ? 14.656 -9.419 -22.723 1.00 46.72 87 GLU A N 1
ATOM 663 C CA . GLU A 1 87 ? 14.142 -8.500 -21.695 1.00 46.72 87 GLU A CA 1
ATOM 664 C C . GLU A 1 87 ? 15.274 -7.967 -20.814 1.00 46.72 87 GLU A C 1
ATOM 666 O O . GLU A 1 87 ? 15.266 -6.795 -20.460 1.00 46.72 87 GLU A O 1
ATOM 671 N N . VAL A 1 88 ? 16.303 -8.769 -20.519 1.00 43.66 88 VAL A N 1
ATOM 672 C CA . VAL A 1 88 ? 17.411 -8.293 -19.676 1.00 43.66 88 VAL A CA 1
ATOM 673 C C . VAL A 1 88 ? 18.481 -7.513 -20.461 1.00 43.66 88 VAL A C 1
ATOM 675 O O . VAL A 1 88 ? 19.079 -6.599 -19.899 1.00 43.66 88 VAL A O 1
ATOM 678 N N . ARG A 1 89 ? 18.692 -7.769 -21.767 1.00 43.31 89 ARG A N 1
ATOM 679 C CA . ARG A 1 89 ? 19.546 -6.908 -22.621 1.00 43.31 89 ARG A CA 1
ATOM 680 C C . ARG A 1 89 ? 18.904 -5.571 -22.959 1.00 43.31 89 ARG A C 1
ATOM 682 O O . ARG A 1 89 ? 19.631 -4.587 -23.041 1.00 43.31 89 ARG A O 1
ATOM 689 N N . GLU A 1 90 ? 17.581 -5.499 -23.095 1.00 47.34 90 GLU A N 1
ATOM 690 C CA . GLU A 1 90 ? 16.880 -4.204 -23.125 1.00 47.34 90 GLU A CA 1
ATOM 691 C C . GLU A 1 90 ? 16.981 -3.470 -21.772 1.00 47.34 90 GLU A C 1
ATOM 693 O O . GLU A 1 90 ? 16.890 -2.246 -21.719 1.00 47.34 90 GLU A O 1
ATOM 698 N N . VAL A 1 91 ? 17.272 -4.197 -20.689 1.00 45.97 91 VAL A N 1
ATOM 699 C CA . VAL A 1 91 ? 17.471 -3.668 -19.327 1.00 45.97 91 VAL A CA 1
ATOM 700 C C . VAL A 1 91 ? 18.967 -3.454 -18.979 1.00 45.97 91 VAL A C 1
ATOM 702 O O . VAL A 1 91 ? 19.303 -2.959 -17.903 1.00 45.97 91 VAL A O 1
ATOM 705 N N . GLY A 1 92 ? 19.894 -3.708 -19.911 1.00 36.44 92 GLY A N 1
ATOM 706 C CA . GLY A 1 92 ? 21.349 -3.579 -19.733 1.00 36.44 92 GLY A CA 1
ATOM 707 C C . GLY A 1 92 ? 21.930 -2.172 -19.970 1.00 36.44 92 GLY A C 1
ATOM 708 O O . GLY A 1 92 ? 22.712 -1.984 -20.895 1.00 36.44 92 GLY A O 1
ATOM 709 N N . LEU A 1 93 ? 21.545 -1.204 -19.129 1.00 46.00 93 LEU A N 1
ATOM 710 C CA . LEU A 1 93 ? 22.208 0.074 -18.762 1.00 46.00 93 LEU A CA 1
ATOM 711 C C . LEU A 1 93 ? 23.294 0.648 -19.721 1.00 46.00 93 LEU A C 1
ATOM 713 O O . LEU A 1 93 ? 24.465 0.258 -19.649 1.00 46.00 93 LEU A O 1
ATOM 717 N N . PRO A 1 94 ? 22.980 1.736 -20.462 1.00 37.88 94 PRO A N 1
ATOM 718 C CA . PRO A 1 94 ? 23.113 3.070 -19.868 1.00 37.88 94 PRO A CA 1
ATOM 719 C C . PRO A 1 94 ? 21.907 4.000 -20.078 1.00 37.88 94 PRO A C 1
ATOM 721 O O . PRO A 1 94 ? 21.346 4.123 -21.162 1.00 37.88 94 PRO A O 1
ATOM 724 N N . GLY A 1 95 ? 21.608 4.728 -19.001 1.00 37.38 95 GLY A N 1
ATOM 725 C CA . GLY A 1 95 ? 20.581 5.754 -18.880 1.00 37.38 95 GLY A CA 1
ATOM 726 C C . GLY A 1 95 ? 19.675 5.405 -17.708 1.00 37.38 95 GLY A C 1
ATOM 727 O O . GLY A 1 95 ? 18.860 4.500 -17.838 1.00 37.38 95 GLY A O 1
ATOM 728 N N . LEU A 1 96 ? 19.783 6.122 -16.581 1.00 47.62 96 LEU A N 1
ATOM 729 C CA . LEU A 1 96 ? 18.770 6.068 -15.512 1.00 47.62 96 LEU A CA 1
ATOM 730 C C . LEU A 1 96 ? 17.362 6.203 -16.120 1.00 47.62 96 LEU A C 1
ATOM 732 O O . LEU A 1 96 ? 16.446 5.500 -15.724 1.00 47.62 96 LEU A O 1
ATOM 736 N N . SER A 1 97 ? 17.242 6.986 -17.195 1.00 49.66 97 SER A N 1
ATOM 737 C CA . SER A 1 97 ? 16.051 7.134 -18.029 1.00 49.66 97 SER A CA 1
ATOM 738 C C . SER A 1 97 ? 15.534 5.847 -18.693 1.00 49.66 97 SER A C 1
ATOM 740 O O . SER A 1 97 ? 14.328 5.707 -18.812 1.00 49.66 97 SER A O 1
ATOM 742 N N . ALA A 1 98 ? 16.377 4.901 -19.122 1.00 49.25 98 ALA A N 1
ATOM 743 C CA . ALA A 1 98 ? 15.915 3.677 -19.789 1.00 49.25 98 ALA A CA 1
ATOM 744 C C . ALA A 1 98 ? 15.321 2.680 -18.782 1.00 49.25 98 ALA A C 1
ATOM 746 O O . ALA A 1 98 ? 14.219 2.174 -18.986 1.00 49.25 98 ALA A O 1
ATOM 747 N N . THR A 1 99 ? 15.994 2.474 -17.645 1.00 64.06 99 THR A N 1
ATOM 748 C CA . THR A 1 99 ? 15.440 1.702 -16.521 1.00 64.06 99 THR A CA 1
ATOM 749 C C . THR A 1 99 ? 14.177 2.372 -15.979 1.00 64.06 99 THR A C 1
ATOM 751 O O . THR A 1 99 ? 13.181 1.688 -15.760 1.00 64.06 99 THR A O 1
ATOM 754 N N . ARG A 1 100 ? 14.178 3.709 -15.876 1.00 64.19 100 ARG A N 1
ATOM 755 C CA . ARG A 1 100 ? 13.007 4.522 -15.527 1.00 64.19 100 ARG A CA 1
ATOM 756 C C . ARG A 1 100 ? 11.831 4.262 -16.469 1.00 64.19 100 ARG A C 1
ATOM 758 O O . ARG A 1 100 ? 10.755 3.908 -16.012 1.00 64.19 100 ARG A O 1
ATOM 765 N N . MET A 1 101 ? 12.052 4.351 -17.782 1.00 66.88 101 MET A N 1
ATOM 766 C CA . MET A 1 101 ? 11.017 4.119 -18.795 1.00 66.88 101 MET A CA 1
ATOM 767 C C . MET A 1 101 ? 10.435 2.705 -18.722 1.00 66.88 101 MET A C 1
ATOM 769 O O . MET A 1 101 ? 9.224 2.536 -18.855 1.00 66.88 101 MET A O 1
ATOM 773 N N . VAL A 1 102 ? 11.271 1.687 -18.498 1.00 82.12 102 VAL A N 1
ATOM 774 C CA . VAL A 1 102 ? 10.808 0.296 -18.375 1.00 82.12 102 VAL A CA 1
ATOM 775 C C . VAL A 1 102 ? 9.993 0.097 -17.095 1.00 82.12 102 VAL A C 1
ATOM 777 O O . VAL A 1 102 ? 8.935 -0.536 -17.144 1.00 82.12 102 VAL A O 1
ATOM 780 N N . VAL A 1 103 ? 10.447 0.659 -15.970 1.00 87.56 103 VAL A N 1
ATOM 781 C CA . VAL A 1 103 ? 9.735 0.598 -14.686 1.00 87.56 103 VAL A CA 1
ATOM 782 C C . VAL A 1 103 ? 8.411 1.352 -14.776 1.00 87.56 103 VAL A C 1
ATOM 784 O O . VAL A 1 103 ? 7.381 0.752 -14.487 1.00 87.56 103 VAL A O 1
ATOM 787 N N . ASP A 1 104 ? 8.396 2.591 -15.268 1.00 88.69 104 ASP A N 1
ATOM 788 C CA . ASP A 1 104 ? 7.178 3.392 -15.459 1.00 88.69 104 ASP A CA 1
ATOM 789 C C . ASP A 1 104 ? 6.168 2.674 -16.353 1.00 88.69 104 ASP A C 1
ATOM 791 O O . ASP A 1 104 ? 4.995 2.535 -16.001 1.00 88.69 104 ASP A O 1
ATOM 795 N N . ALA A 1 105 ? 6.622 2.141 -17.491 1.00 89.62 105 ALA A N 1
ATOM 796 C CA . ALA A 1 105 ? 5.760 1.383 -18.385 1.00 89.62 105 ALA A CA 1
ATOM 797 C C . ALA A 1 105 ? 5.218 0.113 -17.713 1.00 89.62 105 ALA A C 1
ATOM 799 O O . ALA A 1 105 ? 4.071 -0.272 -17.957 1.00 89.62 105 ALA A O 1
ATOM 800 N N . ARG A 1 106 ? 6.013 -0.559 -16.868 1.00 94.00 106 ARG A N 1
ATOM 801 C CA . ARG A 1 106 ? 5.543 -1.731 -16.120 1.00 94.00 106 ARG A CA 1
ATOM 802 C C . ARG A 1 106 ? 4.533 -1.336 -15.049 1.00 94.00 106 ARG A C 1
ATOM 804 O O . ARG A 1 106 ? 3.488 -1.977 -14.989 1.00 94.00 106 ARG A O 1
ATOM 811 N N . LEU A 1 107 ? 4.798 -0.291 -14.269 1.00 95.56 107 LEU A N 1
ATOM 812 C CA . LEU A 1 107 ? 3.875 0.226 -13.258 1.00 95.56 107 LEU A CA 1
ATOM 813 C C . LEU A 1 107 ? 2.547 0.639 -13.898 1.00 95.56 107 LEU A C 1
ATOM 815 O O . LEU A 1 107 ? 1.506 0.148 -13.474 1.00 95.56 107 LEU A O 1
ATOM 819 N N . GLY A 1 108 ? 2.576 1.395 -14.998 1.00 96.12 108 GLY A N 1
ATOM 820 C CA . GLY A 1 108 ? 1.368 1.772 -15.736 1.00 96.12 108 GLY A CA 1
ATOM 821 C C . GLY A 1 108 ? 0.558 0.566 -16.232 1.00 96.12 108 GLY A C 1
ATOM 822 O O . GLY A 1 108 ? -0.671 0.567 -16.166 1.00 96.12 108 GLY A O 1
ATOM 823 N N . ARG A 1 109 ? 1.219 -0.519 -16.668 1.00 97.50 109 ARG A N 1
ATOM 824 C CA . ARG A 1 109 ? 0.525 -1.775 -17.016 1.00 97.50 109 ARG A CA 1
ATOM 825 C C . ARG A 1 109 ? -0.118 -2.445 -15.801 1.00 97.50 109 ARG A C 1
ATOM 827 O O . ARG A 1 109 ? -1.235 -2.945 -15.925 1.00 97.50 109 ARG A O 1
ATOM 834 N N . LEU A 1 110 ? 0.566 -2.474 -14.656 1.00 97.81 110 LEU A N 1
ATOM 835 C CA . LEU A 1 110 ? 0.026 -3.042 -13.415 1.00 97.81 110 LEU A CA 1
ATOM 836 C C . LEU A 1 110 ? -1.191 -2.252 -12.925 1.00 97.81 110 LEU A C 1
ATOM 838 O O . LEU A 1 110 ? -2.186 -2.855 -12.536 1.00 97.81 110 LEU A O 1
ATOM 842 N N . GLU A 1 111 ? -1.146 -0.925 -13.008 1.00 98.25 111 GLU A N 1
ATOM 843 C CA . GLU A 1 111 ? -2.255 -0.037 -12.646 1.00 98.25 111 GLU A CA 1
ATOM 844 C C . GLU A 1 111 ? -3.484 -0.279 -13.521 1.00 98.25 111 GLU A C 1
ATOM 846 O O . GLU A 1 111 ? -4.584 -0.484 -13.011 1.00 98.25 111 GLU A O 1
ATOM 851 N N . GLN A 1 112 ? -3.301 -0.322 -14.843 1.00 98.25 112 GLN A N 1
ATOM 852 C CA . GLN A 1 112 ? -4.394 -0.596 -15.777 1.00 98.25 112 GLN A CA 1
ATOM 853 C C . GLN A 1 112 ? -4.970 -2.000 -15.579 1.00 98.25 112 GLN A C 1
ATOM 855 O O . GLN A 1 112 ? -6.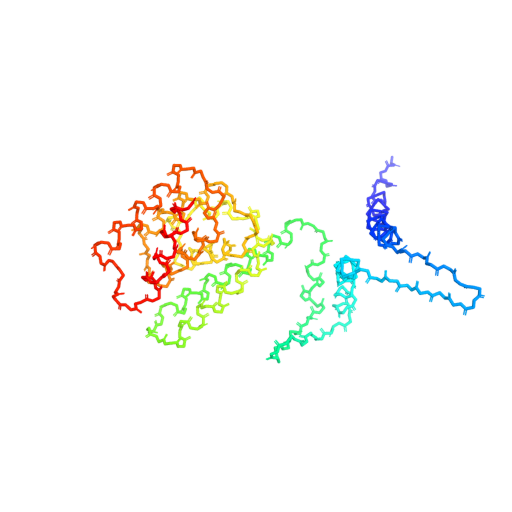187 -2.185 -15.607 1.00 98.25 112 GLN A O 1
ATOM 860 N N . GLU A 1 113 ? -4.117 -3.006 -15.366 1.00 98.06 113 GLU A N 1
ATOM 861 C CA . GLU A 1 113 ? -4.580 -4.364 -15.085 1.00 98.06 113 GLU A CA 1
ATOM 862 C C . GLU A 1 113 ? -5.340 -4.437 -13.756 1.00 98.06 113 GLU A C 1
ATOM 864 O O . GLU A 1 113 ? -6.363 -5.120 -13.682 1.00 98.06 113 GLU A O 1
ATOM 869 N N . TYR A 1 114 ? -4.900 -3.696 -12.737 1.00 98.38 114 TYR A N 1
ATOM 870 C CA . TYR A 1 114 ? -5.613 -3.585 -11.470 1.00 98.38 114 TYR A CA 1
ATOM 871 C C . TYR A 1 114 ? -7.017 -3.016 -11.684 1.00 98.38 114 TYR A C 1
ATOM 873 O O . TYR A 1 114 ? -7.988 -3.630 -11.243 1.00 98.38 114 TYR A O 1
ATOM 881 N N . GLU A 1 115 ? -7.145 -1.901 -12.407 1.00 97.88 115 GLU A N 1
ATOM 882 C CA . GLU A 1 115 ? -8.437 -1.261 -12.686 1.00 97.88 115 GLU A CA 1
ATOM 883 C C . GLU A 1 115 ? -9.391 -2.192 -13.434 1.00 97.88 115 GLU A C 1
ATOM 885 O O . GLU A 1 115 ? -10.527 -2.425 -13.003 1.00 97.88 115 GLU A O 1
ATOM 890 N N . ARG A 1 116 ? -8.903 -2.818 -14.515 1.00 97.88 116 ARG A N 1
ATOM 891 C CA . ARG A 1 116 ? -9.689 -3.786 -15.292 1.00 97.88 116 ARG A CA 1
ATOM 892 C C . ARG A 1 116 ? -10.225 -4.908 -14.413 1.00 97.88 116 ARG A C 1
ATOM 894 O O . ARG A 1 116 ? -11.373 -5.316 -14.563 1.00 97.88 116 ARG A O 1
ATOM 901 N N . ARG A 1 117 ? -9.403 -5.417 -13.494 1.00 97.00 117 ARG A N 1
ATOM 902 C CA . ARG A 1 117 ? -9.764 -6.543 -12.626 1.00 97.00 117 ARG A CA 1
ATOM 903 C C . ARG A 1 117 ? -10.675 -6.114 -11.494 1.00 97.00 117 ARG A C 1
ATOM 905 O O . ARG A 1 117 ? -11.638 -6.822 -11.210 1.00 97.00 117 ARG A O 1
ATOM 912 N N . ARG A 1 118 ? -10.431 -4.959 -10.881 1.00 95.19 118 ARG A N 1
ATOM 913 C CA . ARG A 1 118 ? -11.271 -4.400 -9.817 1.00 95.19 118 ARG A CA 1
ATOM 914 C C . ARG A 1 118 ? -12.695 -4.122 -10.297 1.00 95.19 118 ARG A C 1
ATOM 916 O O 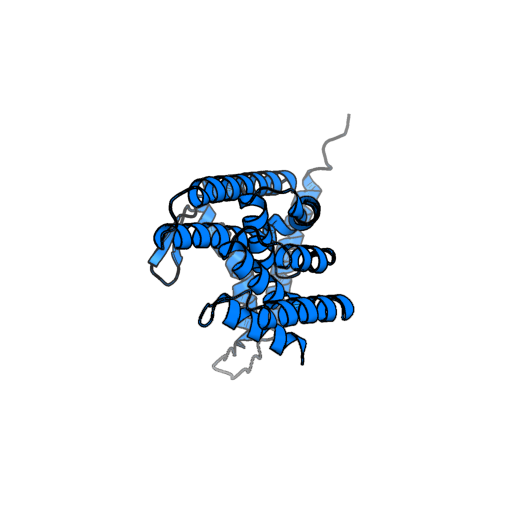. ARG A 1 118 ? -13.626 -4.383 -9.539 1.00 95.19 118 ARG A O 1
ATOM 923 N N . GLY A 1 119 ? -12.860 -3.701 -11.553 1.00 93.38 119 GLY A N 1
ATOM 924 C CA . GLY A 1 119 ? -14.165 -3.507 -12.194 1.00 93.38 119 GLY A CA 1
ATOM 925 C C . GLY A 1 119 ? -14.990 -4.787 -12.404 1.00 93.38 119 GLY A C 1
ATOM 926 O O . GLY A 1 119 ? -16.158 -4.705 -12.772 1.00 93.38 119 GLY A O 1
ATOM 927 N N . THR A 1 120 ? -14.420 -5.974 -12.163 1.00 95.56 120 THR A N 1
ATOM 928 C CA . THR A 1 120 ? -15.146 -7.255 -12.241 1.00 95.56 120 THR A CA 1
ATOM 929 C C . THR A 1 120 ? -15.835 -7.621 -10.920 1.00 95.56 120 THR A C 1
ATOM 931 O O . THR A 1 120 ? -15.566 -7.026 -9.872 1.00 95.56 120 THR A O 1
ATOM 934 N N . ALA A 1 121 ? -16.725 -8.620 -10.953 1.00 93.44 121 ALA A N 1
ATOM 935 C CA . ALA A 1 121 ? -17.466 -9.088 -9.781 1.00 93.44 121 ALA A CA 1
ATOM 936 C C . ALA A 1 121 ? -16.545 -9.481 -8.611 1.00 93.44 121 ALA A C 1
ATOM 938 O O . ALA A 1 121 ? -15.474 -10.057 -8.800 1.00 93.44 121 ALA A O 1
ATOM 939 N N . ALA A 1 122 ? -16.978 -9.188 -7.382 1.00 93.44 122 ALA A N 1
ATOM 940 C CA . ALA A 1 122 ? -16.209 -9.466 -6.173 1.00 93.44 122 ALA A CA 1
ATOM 941 C C . ALA A 1 122 ? -16.143 -10.965 -5.855 1.00 93.44 122 ALA A C 1
ATOM 943 O O . ALA A 1 122 ? -16.954 -11.489 -5.099 1.00 93.44 122 ALA A O 1
ATOM 944 N N . THR A 1 123 ? -15.148 -11.640 -6.429 1.00 96.00 123 THR A N 1
ATOM 945 C CA . THR A 1 123 ? -14.865 -13.061 -6.211 1.00 96.00 123 THR A CA 1
ATOM 946 C C . THR A 1 123 ? -13.515 -13.263 -5.529 1.00 96.00 123 THR A C 1
ATOM 948 O O . THR A 1 123 ? -12.646 -12.387 -5.534 1.00 96.00 123 THR A O 1
ATOM 951 N N . TRP A 1 124 ? -13.324 -14.450 -4.955 1.00 94.06 124 TRP A N 1
ATOM 952 C CA . TRP A 1 124 ? -12.034 -14.876 -4.413 1.00 94.06 124 TRP A CA 1
ATOM 953 C C . TRP A 1 124 ? -10.919 -14.839 -5.471 1.00 94.06 124 TRP A C 1
ATOM 955 O O . TRP A 1 124 ? -9.837 -14.313 -5.218 1.00 94.06 124 TRP A O 1
ATOM 965 N N . GLU A 1 125 ? -11.208 -15.320 -6.680 1.00 95.25 125 GLU A N 1
ATOM 966 C CA . GLU A 1 125 ? -10.279 -15.312 -7.817 1.00 95.25 125 GLU A CA 1
ATOM 967 C C . GLU A 1 125 ? -9.844 -13.894 -8.194 1.00 95.25 125 GLU A C 1
ATOM 969 O O . GLU A 1 125 ? -8.660 -13.649 -8.438 1.00 95.25 125 GLU A O 1
ATOM 974 N N . ARG A 1 126 ? -10.783 -12.934 -8.180 1.00 96.19 126 ARG A N 1
ATOM 975 C CA . ARG A 1 126 ? -10.464 -11.520 -8.396 1.00 96.19 126 ARG A CA 1
ATOM 976 C C . ARG A 1 126 ? -9.461 -11.039 -7.352 1.00 96.19 126 ARG A C 1
ATOM 978 O O . ARG A 1 126 ? -8.446 -10.461 -7.726 1.00 96.19 126 ARG A O 1
ATOM 985 N N . THR A 1 127 ? -9.708 -11.300 -6.068 1.00 95.56 127 THR A N 1
ATOM 986 C CA . THR A 1 127 ? -8.798 -10.904 -4.980 1.00 95.56 127 THR A CA 1
ATOM 987 C C . THR A 1 127 ? -7.407 -11.514 -5.150 1.00 95.56 127 THR A C 1
ATOM 989 O O . THR A 1 127 ? -6.421 -10.789 -5.058 1.00 95.56 127 THR A O 1
ATOM 992 N N . GLN A 1 128 ? -7.302 -12.806 -5.482 1.00 96.38 128 GLN A N 1
ATOM 993 C CA . GLN A 1 128 ? -6.008 -13.447 -5.750 1.00 96.38 128 GLN A CA 1
ATOM 994 C C . GLN A 1 128 ? -5.253 -12.796 -6.915 1.00 96.38 128 GLN A C 1
ATOM 996 O O . GLN A 1 128 ? -4.027 -12.681 -6.885 1.00 96.38 128 GLN A O 1
ATOM 1001 N N . HIS A 1 129 ? -5.968 -12.377 -7.959 1.00 96.50 129 HIS A N 1
ATOM 1002 C CA . HIS A 1 129 ? -5.349 -11.699 -9.093 1.00 96.50 129 HIS A CA 1
ATOM 1003 C C . HIS A 1 129 ? -4.868 -10.293 -8.722 1.00 96.50 129 HIS A C 1
ATOM 1005 O O . HIS A 1 129 ? -3.754 -9.930 -9.091 1.00 96.50 129 HIS A O 1
ATOM 1011 N N . LEU A 1 130 ? -5.655 -9.533 -7.952 1.00 97.94 130 LEU A N 1
ATOM 1012 C CA . LEU A 1 130 ? -5.230 -8.229 -7.428 1.00 97.94 130 LEU A CA 1
ATOM 1013 C C . LEU A 1 130 ? -3.989 -8.361 -6.530 1.00 97.94 130 LEU A C 1
ATOM 1015 O O . LEU A 1 130 ? -3.044 -7.592 -6.688 1.00 97.94 130 LEU A O 1
ATOM 1019 N N . GLU A 1 131 ? -3.934 -9.375 -5.663 1.00 98.00 131 GLU A N 1
ATOM 1020 C CA . GLU A 1 131 ? -2.743 -9.662 -4.848 1.00 98.00 131 GLU A CA 1
ATOM 1021 C C . GLU A 1 131 ? -1.513 -9.977 -5.694 1.00 98.00 131 GLU A C 1
ATOM 1023 O O . GLU A 1 131 ? -0.413 -9.540 -5.366 1.00 98.00 131 GLU A O 1
ATOM 1028 N N . ARG A 1 132 ? -1.677 -10.702 -6.808 1.00 95.88 132 ARG A N 1
ATOM 1029 C CA . ARG A 1 132 ? -0.566 -10.993 -7.723 1.00 95.88 132 ARG A CA 1
ATOM 1030 C C . ARG A 1 132 ? 0.004 -9.718 -8.342 1.00 95.88 132 ARG A C 1
ATOM 1032 O O . ARG A 1 132 ? 1.220 -9.584 -8.429 1.00 95.88 132 ARG A O 1
ATOM 1039 N N . ILE A 1 133 ? -0.864 -8.783 -8.730 1.00 97.81 133 ILE A N 1
ATOM 1040 C CA . ILE A 1 133 ? -0.455 -7.473 -9.254 1.00 97.81 133 ILE A CA 1
ATOM 1041 C C . ILE A 1 133 ? 0.340 -6.709 -8.192 1.00 97.81 133 ILE A C 1
ATOM 1043 O O . ILE A 1 133 ? 1.417 -6.192 -8.485 1.00 97.81 133 ILE A O 1
ATOM 1047 N N . LEU A 1 134 ? -0.151 -6.672 -6.948 1.00 98.19 134 LEU A N 1
ATOM 1048 C CA . LEU A 1 134 ? 0.547 -5.973 -5.868 1.00 98.19 134 LEU A CA 1
ATOM 1049 C C . LEU A 1 134 ? 1.859 -6.667 -5.483 1.00 98.19 134 LEU A C 1
ATOM 1051 O O . LEU A 1 134 ? 2.850 -5.998 -5.210 1.00 98.19 134 LEU A O 1
ATOM 1055 N N . ALA A 1 135 ? 1.908 -7.999 -5.507 1.00 94.38 135 ALA A N 1
ATOM 1056 C CA . ALA A 1 135 ? 3.139 -8.752 -5.287 1.00 94.38 135 ALA A CA 1
ATOM 1057 C C . ALA A 1 135 ? 4.201 -8.414 -6.334 1.00 94.38 135 ALA A C 1
ATOM 1059 O O . ALA A 1 135 ? 5.363 -8.233 -5.983 1.00 94.38 135 ALA A O 1
ATOM 1060 N N . GLU A 1 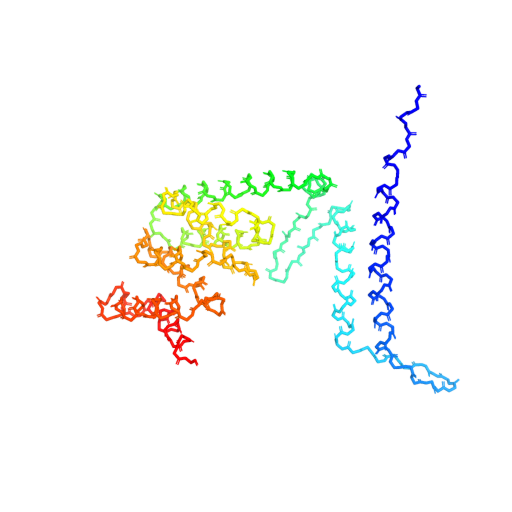136 ? 3.803 -8.266 -7.595 1.00 93.50 136 GLU A N 1
ATOM 1061 C CA . GLU A 1 136 ? 4.718 -7.824 -8.637 1.00 93.50 136 GLU A CA 1
ATOM 1062 C C . GLU A 1 136 ? 5.181 -6.376 -8.426 1.00 93.50 136 GLU A C 1
ATOM 1064 O O . GLU A 1 136 ? 6.373 -6.097 -8.533 1.00 93.50 136 GLU A O 1
ATOM 1069 N N . ALA A 1 137 ? 4.277 -5.467 -8.050 1.00 96.06 137 ALA A N 1
ATOM 1070 C CA . ALA A 1 137 ? 4.646 -4.091 -7.726 1.00 96.06 137 ALA A CA 1
ATOM 1071 C C . ALA A 1 137 ? 5.676 -4.028 -6.581 1.00 96.06 137 ALA A C 1
ATOM 1073 O O . ALA A 1 137 ? 6.673 -3.323 -6.705 1.00 96.06 137 ALA A O 1
ATOM 1074 N N . ARG A 1 138 ? 5.517 -4.825 -5.513 1.00 94.12 138 ARG A N 1
ATOM 1075 C CA . ARG A 1 138 ? 6.497 -4.910 -4.408 1.00 94.12 138 ARG A CA 1
ATOM 1076 C C . ARG 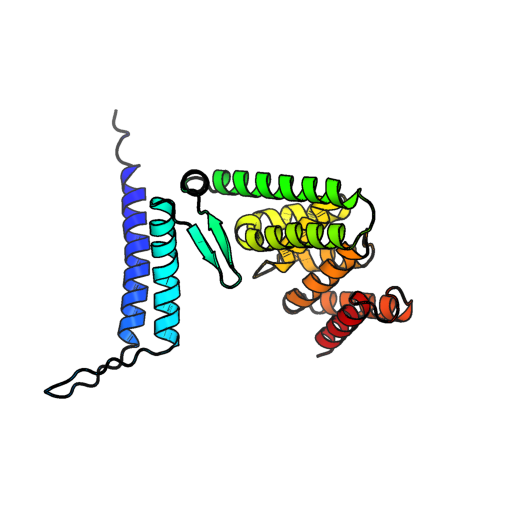A 1 138 ? 7.902 -5.271 -4.895 1.00 94.12 138 ARG A C 1
ATOM 1078 O O . ARG A 1 138 ? 8.874 -4.707 -4.403 1.00 94.12 138 ARG A O 1
ATOM 1085 N N . LEU A 1 139 ? 8.026 -6.179 -5.868 1.00 89.25 139 LEU A N 1
ATOM 1086 C CA . LEU A 1 139 ? 9.326 -6.571 -6.433 1.00 89.25 139 LEU A CA 1
ATOM 1087 C C . LEU A 1 139 ? 10.010 -5.422 -7.189 1.00 89.25 139 LEU A C 1
ATOM 1089 O O . LEU A 1 139 ? 11.234 -5.398 -7.295 1.00 89.25 139 LEU A O 1
ATOM 1093 N N . LEU A 1 140 ? 9.233 -4.455 -7.679 1.00 90.88 140 LEU A N 1
ATOM 1094 C CA . LEU A 1 140 ? 9.734 -3.271 -8.375 1.00 90.88 140 LEU A CA 1
ATOM 1095 C C . LEU A 1 140 ? 10.099 -2.123 -7.424 1.00 90.88 140 LEU A C 1
ATOM 1097 O O . LEU A 1 140 ? 10.688 -1.147 -7.881 1.00 90.88 140 LEU A O 1
ATOM 1101 N N . ALA A 1 141 ? 9.812 -2.223 -6.121 1.00 89.00 141 ALA A N 1
ATOM 1102 C CA . ALA A 1 141 ? 9.968 -1.124 -5.162 1.00 89.00 141 ALA A CA 1
ATOM 1103 C C . ALA A 1 141 ? 11.376 -0.506 -5.136 1.00 89.00 141 ALA A C 1
ATOM 1105 O O . ALA A 1 141 ? 11.515 0.713 -5.075 1.00 89.00 141 ALA A O 1
ATOM 1106 N N . GLY A 1 142 ? 12.427 -1.329 -5.229 1.00 84.94 142 GLY A N 1
ATOM 1107 C CA . GLY A 1 142 ? 13.807 -0.837 -5.271 1.00 84.94 142 GLY A CA 1
ATOM 1108 C C . GLY A 1 142 ? 14.099 -0.012 -6.528 1.00 84.94 142 GLY A C 1
ATOM 1109 O O . GLY A 1 142 ? 14.614 1.102 -6.435 1.00 84.94 142 GLY A O 1
ATOM 1110 N N . ALA A 1 143 ? 13.710 -0.533 -7.696 1.00 85.00 143 ALA A N 1
ATOM 1111 C CA . ALA A 1 143 ? 13.893 0.135 -8.985 1.00 85.00 143 ALA A CA 1
ATOM 1112 C C . ALA A 1 143 ? 12.987 1.369 -9.148 1.00 85.00 143 ALA A C 1
ATOM 1114 O O . ALA A 1 143 ? 13.355 2.316 -9.832 1.00 85.00 143 ALA A O 1
ATOM 1115 N N . ALA A 1 144 ? 11.827 1.371 -8.493 1.00 87.06 144 ALA A N 1
ATOM 1116 C CA . ALA A 1 144 ? 10.854 2.456 -8.517 1.00 87.06 144 ALA A CA 1
ATOM 1117 C C . ALA A 1 144 ? 11.058 3.495 -7.398 1.00 87.06 144 ALA A C 1
ATOM 1119 O O . ALA A 1 144 ? 10.246 4.409 -7.265 1.00 87.06 144 ALA A O 1
ATOM 1120 N N . SER A 1 145 ? 12.109 3.373 -6.579 1.00 85.88 145 SER A N 1
ATOM 1121 C CA . SER A 1 145 ? 12.310 4.218 -5.391 1.00 85.88 145 SER A CA 1
ATOM 1122 C C . SER A 1 145 ? 12.283 5.722 -5.694 1.00 85.88 145 SER A C 1
ATOM 1124 O O . SER A 1 145 ? 11.660 6.472 -4.944 1.00 85.88 145 SER A O 1
ATOM 1126 N N . GLU A 1 146 ? 12.862 6.147 -6.821 1.00 82.94 146 GLU A N 1
ATOM 1127 C CA . GLU A 1 146 ? 12.860 7.548 -7.275 1.00 82.94 146 GLU A CA 1
ATOM 1128 C C . GLU A 1 146 ? 11.463 8.067 -7.666 1.00 82.94 146 GLU A C 1
ATOM 1130 O O . GLU A 1 146 ? 11.219 9.267 -7.597 1.00 82.94 146 GLU A O 1
ATOM 1135 N N . HIS A 1 147 ? 10.525 7.185 -8.023 1.00 83.06 147 HIS A N 1
ATOM 1136 C CA . HIS A 1 147 ? 9.153 7.540 -8.419 1.00 83.06 147 HIS A CA 1
ATOM 1137 C C . HIS A 1 147 ? 8.196 7.618 -7.240 1.00 83.06 147 HIS A C 1
ATOM 1139 O O . HIS A 1 147 ? 7.139 8.239 -7.328 1.00 83.06 147 HIS A O 1
ATOM 1145 N N . THR A 1 148 ? 8.531 6.949 -6.138 1.00 88.12 148 THR A N 1
ATOM 1146 C CA . THR A 1 148 ? 7.646 6.842 -4.979 1.00 88.12 148 THR A CA 1
ATOM 1147 C C . THR A 1 148 ? 7.273 8.220 -4.429 1.00 88.12 148 THR A C 1
ATOM 1149 O O . THR A 1 148 ? 6.141 8.397 -3.995 1.00 88.12 148 THR A O 1
ATOM 1152 N N . GLY A 1 149 ? 8.179 9.204 -4.492 1.00 89.50 149 GLY A N 1
ATOM 1153 C CA . GLY A 1 149 ? 7.906 10.585 -4.079 1.00 89.50 149 GLY A CA 1
ATOM 1154 C C . GLY A 1 149 ? 6.776 11.237 -4.880 1.00 89.50 149 GLY A C 1
ATOM 1155 O O . GLY A 1 149 ? 5.759 11.601 -4.297 1.00 89.50 149 GLY A O 1
ATOM 1156 N N . ASP A 1 150 ? 6.921 11.309 -6.205 1.00 91.25 150 ASP A N 1
ATOM 1157 C CA . ASP A 1 150 ? 5.920 11.906 -7.105 1.00 91.25 150 ASP A CA 1
ATOM 1158 C C . ASP A 1 150 ? 4.550 11.223 -6.939 1.00 91.25 150 ASP A C 1
ATOM 1160 O O . ASP A 1 150 ? 3.511 11.866 -6.788 1.00 91.25 150 ASP A O 1
ATOM 1164 N N . ARG A 1 151 ? 4.555 9.890 -6.840 1.00 92.94 151 ARG A N 1
ATOM 1165 C CA . ARG A 1 151 ? 3.340 9.087 -6.646 1.00 92.94 151 ARG A CA 1
ATOM 1166 C C . ARG A 1 151 ? 2.650 9.323 -5.302 1.00 92.94 151 ARG A C 1
ATOM 1168 O O . ARG A 1 151 ? 1.438 9.144 -5.208 1.00 92.94 151 ARG A O 1
ATOM 1175 N N . LEU A 1 152 ? 3.404 9.659 -4.255 1.00 93.62 152 LEU A N 1
ATOM 1176 C CA . LEU A 1 152 ? 2.853 10.016 -2.946 1.00 93.62 152 LEU A CA 1
ATOM 1177 C C . LEU A 1 152 ? 2.203 11.400 -2.974 1.00 93.62 152 LEU A C 1
ATOM 1179 O O . LEU A 1 152 ? 1.186 11.593 -2.309 1.00 93.62 152 LEU A O 1
ATOM 1183 N N . THR A 1 153 ? 2.759 12.337 -3.748 1.00 92.75 153 THR A N 1
ATOM 1184 C CA . THR A 1 153 ? 2.174 13.669 -3.955 1.00 92.75 153 THR A CA 1
ATOM 1185 C C . THR A 1 153 ? 0.832 13.586 -4.682 1.00 92.75 153 THR A C 1
ATOM 1187 O O . THR A 1 153 ? -0.103 14.281 -4.305 1.00 92.75 153 THR A O 1
ATOM 1190 N N . GLU A 1 154 ? 0.705 12.697 -5.666 1.00 94.19 154 GLU A N 1
ATOM 1191 C CA . GLU A 1 154 ? -0.527 12.517 -6.453 1.00 94.19 154 GLU A CA 1
ATOM 1192 C C . GLU A 1 154 ? -1.522 11.522 -5.826 1.00 94.19 154 GLU A C 1
ATOM 1194 O O . GLU A 1 154 ? -2.588 11.261 -6.380 1.00 94.19 154 GLU A O 1
ATOM 1199 N N . PHE A 1 155 ? -1.195 10.932 -4.672 1.00 95.62 155 PHE A N 1
ATOM 1200 C CA . PHE A 1 155 ? -1.895 9.759 -4.140 1.00 95.62 155 PHE A CA 1
ATOM 1201 C C . PHE A 1 155 ? -3.396 9.969 -3.882 1.00 95.62 155 PHE A C 1
ATOM 1203 O O . PHE A 1 155 ? -4.195 9.043 -4.051 1.00 95.62 155 PHE A O 1
ATOM 1210 N N . GLU A 1 156 ? -3.804 11.156 -3.435 1.00 94.56 156 GLU A N 1
ATOM 1211 C CA . GLU A 1 156 ? -5.209 11.443 -3.118 1.00 94.56 156 GLU A CA 1
ATOM 1212 C C . GLU A 1 156 ? -6.091 11.465 -4.373 1.00 94.56 156 GLU A C 1
ATOM 1214 O O . GLU A 1 156 ? -7.162 10.843 -4.376 1.00 94.56 156 GLU A O 1
ATOM 1219 N N . ASP A 1 157 ? -5.579 12.056 -5.452 1.00 95.75 157 ASP A N 1
ATOM 1220 C CA . ASP A 1 157 ? -6.272 12.239 -6.731 1.00 95.75 157 ASP A CA 1
ATOM 1221 C C . ASP A 1 157 ? -6.043 11.088 -7.724 1.00 95.75 157 ASP A C 1
ATOM 1223 O O . ASP A 1 157 ? -6.764 10.966 -8.716 1.00 95.75 157 ASP A O 1
ATOM 1227 N N . ALA A 1 158 ? -5.076 10.207 -7.453 1.00 96.81 158 ALA A N 1
ATOM 1228 C CA . ALA A 1 158 ? -4.731 9.084 -8.322 1.00 96.81 158 ALA A CA 1
ATOM 1229 C C . ALA A 1 158 ? -5.900 8.106 -8.535 1.00 96.81 158 ALA A C 1
ATOM 1231 O O . ALA A 1 158 ? -6.835 8.020 -7.735 1.00 96.81 158 ALA A O 1
ATOM 1232 N N . SER A 1 159 ? -5.833 7.301 -9.595 1.00 97.62 159 SER A N 1
ATOM 1233 C CA . SER A 1 159 ? -6.773 6.195 -9.822 1.00 97.62 159 SER A CA 1
ATOM 1234 C C . SER A 1 159 ? -6.679 5.114 -8.729 1.00 97.62 159 SER A C 1
ATOM 1236 O O . SER A 1 159 ? -5.736 5.081 -7.932 1.00 97.62 159 SER A O 1
ATOM 1238 N N . ASP A 1 160 ? -7.652 4.205 -8.669 1.00 97.69 160 ASP A N 1
ATOM 1239 C CA . ASP A 1 160 ? -7.646 3.106 -7.697 1.00 97.69 160 ASP A CA 1
ATOM 1240 C C . ASP A 1 160 ? -6.444 2.175 -7.918 1.00 97.69 160 ASP A C 1
ATOM 1242 O O . ASP A 1 160 ? -5.822 1.717 -6.955 1.00 97.69 160 ASP A O 1
ATOM 1246 N N . GLY A 1 161 ? -6.091 1.929 -9.182 1.00 97.75 161 GLY A N 1
ATOM 1247 C CA . GLY A 1 161 ? -4.907 1.175 -9.583 1.00 97.75 161 GLY A CA 1
ATOM 1248 C C . GLY A 1 161 ? -3.611 1.869 -9.199 1.00 97.75 161 GLY A C 1
ATOM 1249 O O . GLY A 1 161 ? -2.739 1.232 -8.606 1.00 97.75 161 GLY A O 1
ATOM 1250 N N . GLN A 1 162 ? -3.501 3.174 -9.459 1.00 97.88 162 GLN A N 1
ATOM 1251 C CA . GLN A 1 162 ? -2.334 3.964 -9.063 1.00 97.88 162 GLN A CA 1
ATOM 1252 C C . GLN A 1 162 ? -2.120 3.926 -7.555 1.00 97.88 162 GLN A C 1
ATOM 1254 O O . GLN A 1 162 ? -1.010 3.630 -7.110 1.00 97.88 162 GLN A O 1
ATOM 1259 N N . ARG A 1 163 ? -3.178 4.140 -6.765 1.00 98.00 163 ARG A N 1
ATOM 1260 C CA . ARG A 1 163 ? -3.110 4.071 -5.300 1.00 98.00 163 ARG A CA 1
ATOM 1261 C C . ARG A 1 163 ? -2.686 2.694 -4.814 1.00 98.00 163 ARG A C 1
ATOM 1263 O O . ARG A 1 163 ? -1.739 2.592 -4.038 1.00 98.00 163 ARG A O 1
ATOM 1270 N N . ALA A 1 164 ? -3.334 1.633 -5.292 1.00 98.06 164 ALA A N 1
ATOM 1271 C CA . ALA A 1 164 ? -3.022 0.272 -4.865 1.00 98.06 164 ALA A CA 1
ATOM 1272 C C . ALA A 1 164 ? -1.571 -0.122 -5.193 1.00 98.06 164 ALA A C 1
ATOM 1274 O O . ALA A 1 164 ? -0.874 -0.674 -4.341 1.00 98.06 164 ALA A O 1
ATOM 1275 N N . VAL A 1 165 ? -1.089 0.219 -6.393 1.00 98.12 165 VAL A N 1
ATOM 1276 C CA . VAL A 1 165 ? 0.304 -0.016 -6.801 1.00 98.12 165 VAL A CA 1
ATOM 1277 C C . VAL A 1 165 ? 1.276 0.831 -5.978 1.00 98.12 165 VAL A C 1
ATOM 1279 O O . VAL A 1 165 ? 2.295 0.306 -5.541 1.00 98.12 165 VAL A O 1
ATOM 1282 N N . THR A 1 166 ? 0.966 2.098 -5.683 1.00 97.50 166 THR A N 1
ATOM 1283 C CA . THR A 1 166 ? 1.806 2.944 -4.814 1.00 97.50 166 THR A CA 1
ATOM 1284 C C . THR A 1 166 ? 1.928 2.365 -3.404 1.00 97.50 166 THR A C 1
ATOM 1286 O O . THR A 1 166 ? 3.035 2.283 -2.876 1.00 97.50 166 THR A O 1
ATOM 1289 N N . VAL A 1 167 ? 0.829 1.892 -2.804 1.00 97.81 167 VAL A N 1
ATOM 1290 C CA . VAL A 1 167 ? 0.882 1.222 -1.493 1.00 97.81 167 VAL A CA 1
ATOM 1291 C C . VAL A 1 167 ? 1.732 -0.048 -1.564 1.00 97.81 167 VAL A C 1
ATOM 1293 O O . VAL A 1 167 ? 2.562 -0.275 -0.689 1.00 97.81 167 VAL A O 1
ATOM 1296 N N . ALA A 1 168 ? 1.596 -0.847 -2.624 1.00 97.69 168 ALA A N 1
ATOM 1297 C CA . ALA A 1 168 ? 2.410 -2.045 -2.813 1.00 97.69 168 ALA A CA 1
ATOM 1298 C C . ALA A 1 168 ? 3.908 -1.733 -2.984 1.00 97.69 168 ALA A C 1
ATOM 1300 O O . ALA A 1 168 ? 4.749 -2.448 -2.443 1.00 97.69 168 ALA A O 1
ATOM 1301 N N . LEU A 1 169 ? 4.261 -0.650 -3.681 1.00 96.38 169 LEU A N 1
ATOM 1302 C CA . LEU A 1 169 ? 5.647 -0.184 -3.762 1.00 96.38 169 LEU A CA 1
ATOM 1303 C C . LEU A 1 169 ? 6.195 0.163 -2.378 1.00 96.38 169 LEU A C 1
ATOM 1305 O O . LEU A 1 169 ? 7.306 -0.241 -2.045 1.00 96.38 169 LEU A O 1
ATOM 1309 N N . LEU A 1 170 ? 5.401 0.839 -1.545 1.00 95.69 170 LEU A N 1
ATOM 1310 C CA . LEU A 1 170 ? 5.785 1.124 -0.164 1.00 95.69 170 LEU A CA 1
ATOM 1311 C C . LEU A 1 170 ? 5.960 -0.172 0.631 1.00 95.69 170 LEU A C 1
ATOM 1313 O O . LEU A 1 170 ? 6.974 -0.321 1.298 1.00 95.69 170 LEU A O 1
ATOM 1317 N N . GLU A 1 171 ? 5.054 -1.148 0.528 1.00 95.56 171 GLU A N 1
ATOM 1318 C CA . GLU A 1 171 ? 5.204 -2.453 1.198 1.00 95.56 171 GLU A CA 1
ATOM 1319 C C . GLU A 1 171 ? 6.501 -3.192 0.813 1.00 95.56 171 GLU A C 1
ATOM 1321 O O . GLU A 1 171 ? 7.071 -3.892 1.648 1.00 95.56 171 GLU A O 1
ATOM 1326 N N . GLY A 1 172 ? 6.971 -3.043 -0.431 1.00 91.62 172 GLY A N 1
ATOM 1327 C CA . GLY A 1 172 ? 8.227 -3.633 -0.908 1.00 91.62 172 GLY A CA 1
ATOM 1328 C C . GLY A 1 172 ? 9.483 -2.800 -0.624 1.00 91.62 172 GLY A C 1
ATOM 1329 O O . GLY A 1 172 ? 10.597 -3.288 -0.821 1.00 91.62 172 GLY A O 1
ATOM 1330 N N . ALA A 1 173 ? 9.336 -1.548 -0.187 1.00 90.69 173 ALA A N 1
ATOM 1331 C CA . ALA A 1 173 ? 10.456 -0.636 0.004 1.00 90.69 173 ALA A CA 1
ATOM 1332 C C . ALA A 1 173 ? 11.248 -0.961 1.282 1.00 90.69 173 ALA A C 1
ATOM 1334 O O . ALA A 1 173 ? 10.684 -1.219 2.341 1.00 90.69 173 ALA A O 1
ATOM 1335 N N . VAL A 1 174 ? 12.582 -0.894 1.206 1.00 84.94 174 VAL A N 1
ATOM 1336 C CA . VAL A 1 174 ? 13.462 -1.062 2.384 1.00 84.94 174 VAL A CA 1
ATOM 1337 C C . VAL A 1 174 ? 13.432 0.175 3.285 1.00 84.94 174 VAL A C 1
ATOM 1339 O O . VAL A 1 174 ? 13.531 0.064 4.507 1.00 84.94 174 VAL A O 1
ATOM 1342 N N . ALA A 1 175 ? 13.290 1.350 2.676 1.00 81.56 175 ALA A N 1
ATOM 1343 C CA . ALA A 1 175 ? 13.130 2.628 3.346 1.00 81.56 175 ALA A CA 1
ATOM 1344 C C . ALA A 1 175 ? 12.038 3.419 2.627 1.00 81.56 175 ALA A C 1
ATOM 1346 O O . ALA A 1 175 ? 11.968 3.400 1.396 1.00 81.56 175 ALA A O 1
ATOM 1347 N N . VAL A 1 176 ? 11.200 4.108 3.395 1.00 83.62 176 VAL A N 1
ATOM 1348 C CA . VAL A 1 176 ? 10.133 4.950 2.851 1.00 83.62 176 VAL A CA 1
ATOM 1349 C C . VAL A 1 176 ? 10.540 6.423 2.860 1.00 83.62 176 VAL A C 1
ATOM 1351 O O . VAL A 1 176 ? 11.216 6.861 3.795 1.00 83.62 176 VAL A O 1
ATOM 1354 N N . PRO A 1 177 ? 10.126 7.212 1.853 1.00 81.06 177 PRO A N 1
ATOM 1355 C CA . PRO A 1 177 ? 10.256 8.664 1.898 1.00 81.06 177 PRO A CA 1
ATOM 1356 C C . PRO A 1 177 ? 9.587 9.248 3.150 1.00 81.06 177 PRO A C 1
ATOM 1358 O O . PRO A 1 177 ? 8.529 8.765 3.556 1.00 81.06 177 PRO A O 1
ATOM 1361 N N . GLY A 1 178 ? 10.144 10.319 3.724 1.00 74.75 178 GLY A N 1
ATOM 1362 C CA . GLY A 1 178 ? 9.597 10.944 4.940 1.00 74.75 178 GLY A CA 1
ATOM 1363 C C . GLY A 1 178 ? 8.134 11.391 4.807 1.00 74.75 178 GLY A C 1
ATOM 1364 O O . GLY A 1 178 ? 7.365 11.257 5.748 1.00 74.75 178 GLY A O 1
ATOM 1365 N N . ALA A 1 179 ? 7.708 11.813 3.610 1.00 76.31 179 ALA A N 1
ATOM 1366 C CA . ALA A 1 179 ? 6.324 12.216 3.336 1.00 76.31 179 ALA A CA 1
ATOM 1367 C C . ALA A 1 179 ? 5.308 11.050 3.330 1.00 76.31 179 ALA A C 1
ATOM 1369 O O . ALA A 1 179 ? 4.103 11.285 3.277 1.00 76.31 179 ALA A O 1
ATOM 1370 N N . SER A 1 180 ? 5.760 9.792 3.396 1.00 86.06 180 SER A N 1
ATOM 1371 C CA . SER A 1 180 ? 4.878 8.623 3.258 1.00 86.06 180 SER A CA 1
ATOM 1372 C C . SER A 1 180 ? 3.892 8.475 4.415 1.00 86.06 180 SER A C 1
ATOM 1374 O O . SER A 1 180 ? 2.803 7.944 4.215 1.00 86.06 180 SER A O 1
ATOM 1376 N N . ALA A 1 181 ? 4.252 8.919 5.623 1.00 91.19 181 ALA A N 1
ATOM 1377 C CA . ALA A 1 181 ? 3.424 8.732 6.810 1.00 91.19 181 ALA A CA 1
ATOM 1378 C C . ALA A 1 181 ? 2.083 9.467 6.685 1.00 91.19 181 ALA A C 1
ATOM 1380 O O . ALA A 1 181 ? 1.028 8.842 6.792 1.00 91.19 181 ALA A O 1
ATOM 1381 N N . ALA A 1 182 ? 2.120 10.770 6.387 1.00 91.44 182 ALA A N 1
ATOM 1382 C CA . ALA A 1 182 ? 0.923 11.590 6.214 1.00 91.44 182 ALA A CA 1
ATOM 1383 C C . ALA A 1 182 ? 0.011 11.041 5.104 1.00 91.44 182 ALA A C 1
ATOM 1385 O O . ALA A 1 182 ? -1.189 10.872 5.323 1.00 91.44 182 ALA A O 1
ATOM 1386 N N . THR A 1 183 ? 0.583 10.673 3.953 1.00 93.88 183 THR A N 1
ATOM 1387 C CA . THR A 1 183 ? -0.166 10.095 2.829 1.00 93.88 183 THR A CA 1
ATOM 1388 C C . THR A 1 183 ? -0.818 8.760 3.191 1.00 93.88 183 THR A C 1
ATOM 1390 O O . THR A 1 183 ? -1.996 8.551 2.903 1.00 93.88 183 THR A O 1
ATOM 1393 N N . LEU A 1 184 ? -0.094 7.852 3.854 1.00 94.12 184 LEU A N 1
ATOM 1394 C CA . LEU A 1 184 ? -0.641 6.555 4.263 1.00 94.12 184 LEU A CA 1
ATOM 1395 C C . LEU A 1 184 ? -1.728 6.701 5.340 1.00 94.12 184 LEU A C 1
ATOM 1397 O O . LEU A 1 184 ? -2.724 5.977 5.307 1.00 94.12 184 LEU A O 1
ATOM 1401 N N . VAL A 1 185 ? -1.569 7.645 6.273 1.00 94.56 185 VAL A N 1
ATOM 1402 C CA . VAL A 1 185 ? -2.578 7.959 7.298 1.00 94.56 185 VAL A CA 1
ATOM 1403 C C . VAL A 1 185 ? -3.831 8.567 6.661 1.00 94.56 185 VAL A C 1
ATOM 1405 O O . VAL A 1 185 ? -4.933 8.112 6.968 1.00 94.56 185 VAL A O 1
ATOM 1408 N N . SER A 1 186 ? -3.682 9.527 5.741 1.00 94.00 186 SER A N 1
ATOM 1409 C CA . SER A 1 186 ? -4.799 10.096 4.967 1.00 94.00 186 SER A CA 1
ATOM 1410 C C . SER A 1 186 ? -5.520 9.009 4.161 1.00 94.00 186 SER A C 1
ATOM 1412 O O . SER A 1 186 ? -6.740 8.848 4.252 1.00 94.00 186 SER A O 1
ATOM 1414 N N . GLY A 1 187 ? -4.756 8.151 3.476 1.00 96.06 187 GLY A N 1
ATOM 1415 C CA . GLY A 1 187 ? -5.282 6.993 2.759 1.00 96.06 187 GLY A CA 1
ATOM 1416 C C . GLY A 1 187 ? -6.087 6.051 3.655 1.00 96.06 187 GLY A C 1
ATOM 1417 O O . GLY A 1 187 ? -7.162 5.599 3.264 1.00 96.06 187 GLY A O 1
ATOM 1418 N N . LEU A 1 188 ? -5.613 5.784 4.877 1.00 97.00 188 LEU A N 1
ATOM 1419 C CA . LEU A 1 188 ? -6.334 4.960 5.849 1.00 97.00 188 LEU A CA 1
ATOM 1420 C C . LEU A 1 188 ? -7.571 5.666 6.422 1.00 97.00 188 LEU A C 1
ATOM 1422 O O . LEU A 1 188 ? -8.513 4.994 6.841 1.00 97.00 188 LEU A O 1
ATOM 1426 N N . ALA A 1 189 ? -7.605 6.997 6.462 1.00 96.31 189 ALA A N 1
ATOM 1427 C CA . ALA A 1 189 ? -8.790 7.739 6.879 1.00 96.31 189 ALA A CA 1
ATOM 1428 C C . ALA A 1 189 ? -9.922 7.614 5.844 1.00 96.31 189 ALA A C 1
ATOM 1430 O O . ALA A 1 189 ? -11.074 7.413 6.233 1.00 96.31 189 ALA A O 1
ATOM 1431 N N . ALA A 1 190 ? -9.590 7.626 4.549 1.00 95.81 190 ALA A N 1
ATOM 1432 C CA . ALA A 1 190 ? -10.542 7.529 3.441 1.00 95.81 190 ALA A CA 1
ATOM 1433 C C . ALA A 1 190 ? -10.156 6.436 2.412 1.00 95.81 190 ALA A C 1
ATOM 1435 O O . ALA A 1 190 ? -9.812 6.750 1.269 1.00 95.81 190 ALA A O 1
ATOM 1436 N N . PRO A 1 191 ? -10.212 5.140 2.782 1.00 96.31 191 PRO A N 1
ATOM 1437 C CA . PRO A 1 191 ? -9.882 4.058 1.861 1.00 96.31 191 PRO A CA 1
ATOM 1438 C C . PRO A 1 191 ? -10.985 3.895 0.811 1.00 96.31 191 PRO A C 1
ATOM 1440 O O . PRO A 1 191 ? -12.174 3.932 1.135 1.00 96.31 191 PRO A O 1
ATOM 1443 N N . ARG A 1 192 ? -10.616 3.629 -0.445 1.00 95.62 192 ARG A N 1
ATOM 1444 C CA . ARG A 1 192 ? -11.582 3.429 -1.537 1.00 95.62 192 ARG A CA 1
ATOM 1445 C C . ARG A 1 192 ? -12.081 1.993 -1.627 1.00 95.62 192 ARG A C 1
ATOM 1447 O O . ARG A 1 192 ? -13.024 1.706 -2.356 1.00 95.62 192 ARG A O 1
ATOM 1454 N N . SER A 1 193 ? -11.440 1.055 -0.932 1.00 95.44 193 SER A N 1
ATOM 1455 C CA . SER A 1 193 ? -11.918 -0.323 -0.811 1.00 95.44 193 SER A CA 1
ATOM 1456 C C . SER A 1 193 ? -11.383 -1.015 0.439 1.00 95.44 193 SER A C 1
ATOM 1458 O O . SER A 1 193 ? -10.363 -0.623 1.002 1.00 95.44 193 SER A O 1
ATOM 1460 N N . SER A 1 194 ? -12.021 -2.123 0.823 1.00 95.94 194 SER A N 1
ATOM 1461 C CA . SER A 1 194 ? -11.505 -3.020 1.863 1.00 95.94 194 SER A CA 1
ATOM 1462 C C . SER A 1 194 ? -10.150 -3.636 1.514 1.00 95.94 194 SER A C 1
ATOM 1464 O O . SER A 1 194 ? -9.381 -3.968 2.409 1.00 95.94 194 SER A O 1
ATOM 1466 N N . PHE A 1 195 ? -9.880 -3.832 0.223 1.00 96.81 195 PHE A N 1
ATOM 1467 C CA . PHE A 1 195 ? -8.618 -4.384 -0.257 1.00 96.81 195 PHE A CA 1
ATOM 1468 C C . PHE A 1 195 ? -7.484 -3.373 -0.060 1.00 96.81 195 PHE A C 1
ATOM 1470 O O . PHE A 1 195 ? -6.483 -3.674 0.577 1.00 96.81 195 PHE A O 1
ATOM 1477 N N . GLU A 1 196 ? -7.688 -2.137 -0.515 1.00 97.50 196 GLU A N 1
ATOM 1478 C CA . GLU A 1 196 ? -6.748 -1.033 -0.297 1.00 97.50 196 GLU A CA 1
ATOM 1479 C C . GLU A 1 196 ? -6.501 -0.787 1.196 1.00 97.50 196 GLU A C 1
ATOM 1481 O O . GLU A 1 196 ? -5.361 -0.650 1.621 1.00 97.50 196 GLU A O 1
ATOM 1486 N N . GLU A 1 197 ? -7.557 -0.798 2.010 1.00 97.62 197 GLU A N 1
ATOM 1487 C CA . GLU A 1 197 ? -7.450 -0.602 3.455 1.00 97.62 197 GLU A CA 1
ATOM 1488 C C . GLU A 1 197 ? -6.559 -1.650 4.143 1.00 97.62 197 GLU A C 1
ATOM 1490 O O . GLU A 1 197 ? -5.788 -1.319 5.044 1.00 97.62 197 GLU A O 1
ATOM 1495 N N . TYR A 1 198 ? -6.633 -2.914 3.713 1.00 98.19 198 TYR A N 1
ATOM 1496 C CA . TYR A 1 198 ? -5.763 -3.979 4.218 1.00 98.19 198 TYR A CA 1
ATOM 1497 C C . TYR A 1 198 ? -4.283 -3.708 3.901 1.00 98.19 198 TYR A C 1
ATOM 1499 O O . TYR A 1 198 ? -3.421 -3.867 4.772 1.00 98.19 198 TYR A O 1
ATOM 1507 N N . HIS A 1 199 ? -3.993 -3.249 2.685 1.00 98.38 199 HIS A N 1
ATOM 1508 C CA . HIS A 1 199 ? -2.631 -2.922 2.264 1.00 98.38 199 HIS A CA 1
ATOM 1509 C C . HIS A 1 199 ? -2.103 -1.643 2.914 1.00 98.38 199 HIS A C 1
ATOM 1511 O O . HIS A 1 199 ? -0.960 -1.601 3.356 1.00 98.38 199 HIS A O 1
ATOM 1517 N N . LEU A 1 200 ? -2.947 -0.629 3.103 1.00 98.12 200 LEU A N 1
ATOM 1518 C CA . LEU A 1 200 ? -2.583 0.568 3.864 1.00 98.12 200 LEU A CA 1
ATOM 1519 C C . LEU A 1 200 ? -2.165 0.205 5.292 1.00 98.12 200 LEU A C 1
ATOM 1521 O O . LEU A 1 200 ? -1.095 0.607 5.743 1.00 98.12 200 LEU A O 1
ATOM 1525 N N . LEU A 1 201 ? -2.958 -0.618 5.988 1.00 98.12 201 LEU A N 1
ATOM 1526 C CA . LEU A 1 201 ? -2.605 -1.114 7.321 1.00 98.12 201 LEU A CA 1
ATOM 1527 C C . LEU A 1 201 ? -1.298 -1.925 7.316 1.00 98.12 201 LEU A C 1
ATOM 1529 O O . LEU A 1 201 ? -0.523 -1.841 8.268 1.00 98.12 201 LEU A O 1
ATOM 1533 N N . THR A 1 202 ? -1.041 -2.697 6.259 1.00 97.94 202 THR A N 1
ATOM 1534 C CA . THR A 1 202 ? 0.188 -3.491 6.114 1.00 97.94 202 THR A CA 1
ATOM 1535 C C . THR A 1 202 ? 1.406 -2.590 5.913 1.00 97.94 202 THR A C 1
ATOM 1537 O O . THR A 1 202 ? 2.381 -2.724 6.653 1.00 97.94 202 THR A O 1
ATOM 1540 N N . ALA A 1 203 ? 1.336 -1.626 4.994 1.00 96.56 203 ALA A N 1
ATOM 1541 C CA . ALA A 1 203 ? 2.389 -0.641 4.760 1.00 96.56 203 ALA A CA 1
ATOM 1542 C C . ALA A 1 203 ? 2.692 0.176 6.026 1.00 96.56 203 ALA A C 1
ATOM 1544 O O . ALA A 1 203 ? 3.849 0.305 6.423 1.00 96.56 203 ALA A O 1
ATOM 1545 N N . LEU A 1 204 ? 1.657 0.663 6.717 1.00 95.81 204 LEU A N 1
ATOM 1546 C CA . LEU A 1 204 ? 1.801 1.402 7.975 1.00 95.81 204 LEU A CA 1
ATOM 1547 C C . LEU A 1 204 ? 2.497 0.562 9.049 1.00 95.81 204 LEU A C 1
ATOM 1549 O O . LEU A 1 204 ? 3.405 1.043 9.724 1.00 95.81 204 LEU A O 1
ATOM 1553 N N . ARG A 1 205 ? 2.129 -0.717 9.175 1.00 95.50 205 ARG A N 1
ATOM 1554 C CA . ARG A 1 205 ? 2.786 -1.645 10.099 1.00 95.50 205 ARG A CA 1
ATOM 1555 C C . ARG A 1 205 ? 4.267 -1.834 9.776 1.00 95.50 205 ARG A C 1
ATOM 1557 O O . ARG A 1 205 ? 5.087 -1.816 10.684 1.00 95.50 205 ARG A O 1
ATOM 1564 N N . LEU A 1 206 ? 4.620 -2.006 8.504 1.00 94.06 206 LEU A N 1
ATOM 1565 C CA . LEU A 1 206 ? 6.010 -2.215 8.086 1.00 94.06 206 LEU A CA 1
ATOM 1566 C C . LEU A 1 206 ? 6.890 -0.985 8.351 1.00 94.06 206 LEU A C 1
ATOM 1568 O O . LEU A 1 206 ? 8.071 -1.133 8.673 1.00 94.06 206 LEU A O 1
ATOM 1572 N N . HIS A 1 207 ? 6.308 0.213 8.257 1.00 93.50 207 HIS A N 1
ATOM 1573 C CA . HIS A 1 207 ? 7.073 1.458 8.181 1.00 93.50 207 HIS A CA 1
ATOM 1574 C C . HIS A 1 207 ? 6.943 2.395 9.374 1.00 93.50 207 HIS A C 1
ATOM 1576 O O . HIS A 1 207 ? 7.691 3.366 9.433 1.00 93.50 207 HIS A O 1
ATOM 1582 N N . HIS A 1 208 ? 6.088 2.098 10.358 1.00 92.62 208 HIS A N 1
ATOM 1583 C CA . HIS A 1 208 ? 5.871 2.981 11.513 1.00 92.62 208 HIS A CA 1
ATOM 1584 C C . HIS A 1 208 ? 7.156 3.367 12.264 1.00 92.62 208 HIS A C 1
ATOM 1586 O O . HIS A 1 208 ? 7.243 4.460 12.811 1.00 92.62 208 HIS A O 1
ATOM 1592 N N . ARG A 1 209 ? 8.184 2.509 12.251 1.00 90.88 209 ARG A N 1
ATOM 1593 C CA . ARG A 1 209 ? 9.500 2.783 12.859 1.00 90.88 209 ARG A CA 1
ATOM 1594 C C . ARG A 1 209 ? 10.260 3.958 12.232 1.00 90.88 209 ARG A C 1
ATOM 1596 O O . ARG A 1 209 ? 11.217 4.442 12.827 1.00 90.88 209 ARG A O 1
ATOM 1603 N N . TYR A 1 210 ? 9.882 4.366 11.022 1.00 90.81 210 TYR A N 1
ATOM 1604 C CA . TYR A 1 210 ? 10.463 5.506 10.313 1.00 90.81 210 TYR A CA 1
ATOM 1605 C C . TYR A 1 210 ? 9.657 6.793 10.511 1.00 90.81 210 TYR A C 1
ATOM 1607 O O . TYR A 1 210 ? 10.066 7.840 10.018 1.00 90.81 210 TYR A O 1
ATOM 1615 N N . PHE A 1 211 ? 8.516 6.722 11.199 1.00 91.94 211 PHE A N 1
ATOM 1616 C CA . PHE A 1 211 ? 7.649 7.870 11.426 1.00 91.94 211 PHE A CA 1
ATOM 1617 C C . PHE A 1 211 ? 8.108 8.655 12.655 1.00 91.94 211 PHE A C 1
ATOM 1619 O O . PHE A 1 211 ? 8.700 8.121 13.598 1.00 91.94 211 PHE A O 1
ATOM 1626 N N . THR A 1 212 ? 7.811 9.947 12.656 1.00 92.88 212 THR A N 1
ATOM 1627 C CA . THR A 1 212 ? 7.967 10.807 13.826 1.00 92.88 212 THR A CA 1
ATOM 1628 C C . THR A 1 212 ? 6.990 10.399 14.932 1.00 92.88 212 THR A C 1
ATOM 1630 O O . THR A 1 212 ? 5.984 9.725 14.702 1.00 92.88 212 THR A O 1
ATOM 1633 N N . ARG A 1 213 ? 7.258 10.833 16.170 1.00 92.75 213 ARG A N 1
ATOM 1634 C CA . ARG A 1 213 ? 6.368 10.548 17.309 1.00 92.75 213 ARG A CA 1
ATOM 1635 C C . ARG A 1 213 ? 4.950 11.076 17.085 1.00 92.75 213 ARG A C 1
ATOM 1637 O O . ARG A 1 213 ? 3.998 10.378 17.425 1.00 92.75 213 ARG A O 1
ATOM 1644 N N . ASP A 1 214 ? 4.821 12.260 16.498 1.00 93.31 214 ASP A N 1
ATOM 1645 C CA . ASP A 1 214 ? 3.525 12.900 16.253 1.00 93.31 214 ASP A CA 1
ATOM 1646 C C . ASP A 1 214 ? 2.725 12.141 15.183 1.00 93.31 214 ASP A C 1
ATOM 1648 O O . ASP A 1 214 ? 1.518 11.933 15.328 1.00 93.31 214 ASP A O 1
ATOM 1652 N N . GLU A 1 215 ? 3.399 11.635 14.147 1.00 93.69 215 GLU A N 1
ATOM 1653 C CA . GLU A 1 215 ? 2.789 10.777 13.125 1.00 93.69 215 GLU A CA 1
ATOM 1654 C C . GLU A 1 215 ? 2.333 9.434 13.709 1.00 93.69 215 GLU A C 1
ATOM 1656 O O . GLU A 1 215 ? 1.210 9.002 13.446 1.00 93.69 215 GLU A O 1
ATOM 1661 N N . VAL A 1 216 ? 3.152 8.797 14.555 1.00 94.69 216 VAL A N 1
ATOM 1662 C CA . VAL A 1 216 ? 2.771 7.558 15.256 1.00 94.69 216 VAL A CA 1
ATOM 1663 C C . VAL A 1 216 ? 1.572 7.793 16.177 1.00 94.69 216 VAL A C 1
ATOM 1665 O O . VAL A 1 216 ? 0.642 6.987 16.185 1.00 94.69 216 VAL A O 1
ATOM 1668 N N . GLN A 1 217 ? 1.543 8.902 16.923 1.00 93.50 217 GLN A N 1
ATOM 1669 C CA . GLN A 1 217 ? 0.399 9.250 17.770 1.00 93.50 217 GLN A CA 1
ATOM 1670 C C . GLN A 1 217 ? -0.872 9.490 1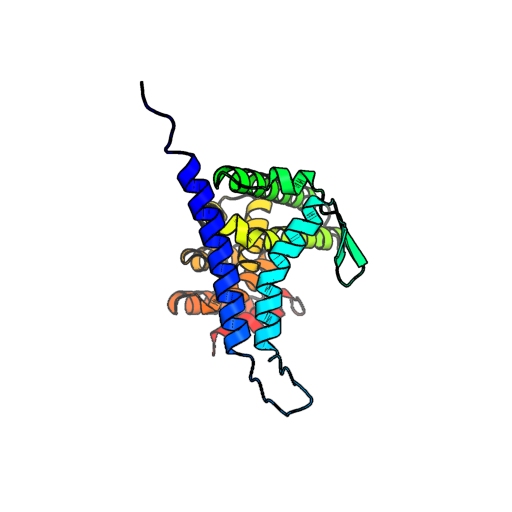6.951 1.00 93.50 217 GLN A C 1
ATOM 1672 O O . GLN A 1 217 ? -1.933 8.981 17.318 1.00 93.50 217 GLN A O 1
ATOM 1677 N N . SER A 1 218 ? -0.763 10.212 15.834 1.00 93.12 218 SER A N 1
ATOM 1678 C CA . SER A 1 218 ? -1.886 10.487 14.928 1.00 93.12 218 SER A CA 1
ATOM 1679 C C . SER A 1 218 ? -2.454 9.198 14.334 1.00 93.12 218 SER A C 1
ATOM 1681 O O . SER A 1 218 ? -3.666 8.976 14.330 1.00 93.12 218 SER A O 1
ATOM 1683 N N . LEU A 1 219 ? -1.573 8.303 13.892 1.00 95.62 219 LEU A N 1
ATOM 1684 C CA . LEU A 1 219 ? -1.934 6.993 13.369 1.00 95.62 219 LEU A CA 1
ATOM 1685 C C . LEU A 1 219 ? -2.580 6.102 14.435 1.00 95.62 219 LEU A C 1
ATOM 1687 O O . LEU A 1 219 ? -3.610 5.479 14.170 1.00 95.62 219 LEU A O 1
ATOM 1691 N N . ARG A 1 220 ? -2.030 6.075 15.654 1.00 96.25 220 ARG A N 1
ATOM 1692 C CA . ARG A 1 220 ? -2.616 5.339 16.779 1.00 96.25 220 ARG A CA 1
ATOM 1693 C C . ARG A 1 220 ? -4.034 5.823 17.071 1.00 96.25 220 ARG A C 1
ATOM 1695 O O . ARG A 1 220 ? -4.944 4.999 17.113 1.00 96.25 220 ARG A O 1
ATOM 1702 N N . ALA A 1 221 ? -4.227 7.137 17.195 1.00 95.81 221 ALA A N 1
ATOM 1703 C CA . ALA A 1 221 ? -5.537 7.731 17.448 1.00 95.81 221 ALA A CA 1
ATOM 1704 C C . ALA A 1 221 ? -6.545 7.393 16.334 1.00 95.81 221 ALA A C 1
ATOM 1706 O O . ALA A 1 221 ? -7.693 7.043 16.613 1.00 95.81 221 ALA A O 1
ATOM 1707 N N . LEU A 1 222 ? -6.115 7.428 15.066 1.00 97.19 222 LEU A N 1
ATOM 1708 C CA . LEU A 1 222 ? -6.953 7.031 13.933 1.00 97.19 222 LEU A CA 1
ATOM 1709 C C . LEU A 1 222 ? -7.382 5.558 14.024 1.00 97.19 222 LEU A C 1
ATOM 1711 O O . LEU A 1 222 ? -8.560 5.248 13.837 1.00 97.19 222 LEU A O 1
ATOM 1715 N N . VAL A 1 223 ? -6.441 4.652 14.302 1.00 97.62 223 VAL A N 1
ATOM 1716 C CA . VAL A 1 223 ? -6.706 3.209 14.395 1.00 97.62 223 VAL A CA 1
ATOM 1717 C C . VAL A 1 223 ? -7.600 2.878 15.591 1.00 97.62 223 VAL A C 1
ATOM 1719 O O . VAL A 1 223 ? -8.508 2.059 15.458 1.00 97.62 223 VAL A O 1
ATOM 1722 N N . GLU A 1 224 ? -7.376 3.511 16.743 1.00 97.31 224 GLU A N 1
ATOM 1723 C CA . GLU A 1 224 ? -8.202 3.353 17.946 1.00 97.31 224 GLU A CA 1
ATOM 1724 C C . GLU A 1 224 ? -9.644 3.769 17.692 1.00 97.31 224 GLU A C 1
ATOM 1726 O O . GLU A 1 224 ? -10.550 2.950 17.850 1.00 97.31 224 GLU A O 1
ATOM 1731 N N . ARG A 1 225 ? -9.843 4.982 17.171 1.00 97.38 225 ARG A N 1
ATOM 1732 C CA . ARG A 1 225 ? -11.169 5.490 16.820 1.00 97.38 225 ARG A CA 1
ATOM 1733 C C . ARG A 1 225 ? -11.904 4.550 15.861 1.00 97.38 225 ARG A C 1
ATOM 1735 O O . ARG A 1 225 ? -13.030 4.148 16.132 1.00 97.38 225 ARG A O 1
ATOM 1742 N N . ARG A 1 226 ? -11.255 4.116 14.773 1.00 96.94 226 ARG A N 1
ATOM 1743 C CA . ARG A 1 226 ? -11.874 3.196 13.797 1.00 96.94 226 ARG A CA 1
ATOM 1744 C C . ARG A 1 226 ? -12.189 1.813 14.388 1.00 96.94 226 ARG A C 1
ATOM 1746 O O . ARG A 1 226 ? -13.144 1.164 13.958 1.00 96.94 226 ARG A O 1
ATOM 1753 N N . LEU A 1 227 ? -11.401 1.333 15.358 1.00 96.69 227 LEU A N 1
ATOM 1754 C CA . LEU A 1 227 ? -11.689 0.089 16.084 1.00 96.69 227 LEU A CA 1
ATOM 1755 C C . LEU A 1 227 ? -12.932 0.228 16.974 1.00 96.69 227 LEU A C 1
ATOM 1757 O O . LEU A 1 227 ? -13.709 -0.728 17.056 1.00 96.69 227 LEU A O 1
ATOM 1761 N N . GLU A 1 228 ? -13.099 1.375 17.631 1.00 96.31 228 GLU A N 1
ATOM 1762 C CA . GLU A 1 228 ? -14.232 1.698 18.510 1.00 96.31 228 GLU A CA 1
ATOM 1763 C C . GLU A 1 228 ? -15.526 1.921 17.723 1.00 96.31 228 GLU A C 1
ATOM 1765 O O . GLU A 1 228 ? -16.562 1.362 18.075 1.00 96.31 228 GLU A O 1
ATOM 1770 N N . GLU A 1 229 ? -15.443 2.636 16.600 1.00 96.12 229 GLU A N 1
ATOM 1771 C CA . GLU A 1 229 ? -16.554 2.866 15.665 1.00 96.12 229 GLU A CA 1
ATOM 1772 C C . GLU A 1 229 ? -17.004 1.584 14.940 1.00 96.12 229 GLU A C 1
ATOM 1774 O O . GLU A 1 229 ? -18.022 1.571 14.251 1.00 96.12 229 GLU A O 1
ATOM 1779 N N . GLY A 1 230 ? -16.252 0.486 15.066 1.00 94.31 230 GLY A N 1
ATOM 1780 C CA . GLY A 1 230 ? -16.578 -0.772 14.401 1.00 94.31 230 GLY A CA 1
ATOM 1781 C C . GLY A 1 230 ? -16.381 -0.732 12.884 1.00 94.31 230 GLY A C 1
ATOM 1782 O O . GLY A 1 230 ? -16.979 -1.546 12.181 1.00 94.31 230 GLY A O 1
ATOM 1783 N N . ALA A 1 231 ? -15.507 0.149 12.377 1.00 93.75 231 ALA A N 1
ATOM 1784 C CA . ALA A 1 231 ? -15.210 0.290 10.945 1.00 93.75 231 ALA A CA 1
ATOM 1785 C C . ALA A 1 231 ? -14.726 -1.025 10.298 1.00 93.75 231 ALA A C 1
ATOM 1787 O O . ALA A 1 231 ? -14.867 -1.233 9.091 1.00 93.75 231 ALA A O 1
ATOM 1788 N N . TRP A 1 232 ? -14.183 -1.940 11.109 1.00 95.38 232 TRP A N 1
ATOM 1789 C CA . TRP A 1 232 ? -13.782 -3.281 10.693 1.00 95.38 232 TRP A CA 1
ATOM 1790 C C . TRP A 1 232 ? -14.682 -4.366 11.299 1.00 95.38 232 TRP A C 1
ATOM 1792 O O . TRP A 1 232 ? -14.696 -4.534 12.529 1.00 95.38 232 TRP A O 1
ATOM 1802 N N . PRO A 1 233 ? -15.365 -5.179 10.462 1.00 93.19 233 PRO A N 1
ATOM 1803 C CA . PRO A 1 233 ? -16.207 -6.275 10.929 1.00 93.19 233 PRO A CA 1
ATOM 1804 C C . PRO A 1 233 ? -15.475 -7.218 11.886 1.00 93.19 233 PRO A C 1
ATOM 1806 O O . PRO A 1 233 ? -14.268 -7.470 11.755 1.00 93.19 233 PRO A O 1
ATOM 1809 N N . ALA A 1 234 ? -16.212 -7.756 12.860 1.00 92.44 234 ALA A N 1
ATOM 1810 C CA . ALA A 1 234 ? -15.691 -8.774 13.765 1.00 92.44 234 ALA A CA 1
ATOM 1811 C C . ALA A 1 234 ? -15.184 -9.990 12.968 1.00 92.44 234 ALA A C 1
ATOM 1813 O O . ALA A 1 234 ? -15.823 -10.423 12.015 1.00 92.44 234 ALA A O 1
ATOM 1814 N N . GLY A 1 235 ? -14.008 -10.504 13.334 1.00 91.50 235 GLY A N 1
ATOM 1815 C CA . GLY A 1 235 ? -13.370 -11.628 12.640 1.00 91.50 235 GLY A CA 1
ATOM 1816 C C . GLY A 1 235 ? -12.665 -11.285 11.322 1.00 91.50 235 GLY A C 1
ATOM 1817 O O . GLY A 1 235 ? -12.010 -12.157 10.769 1.00 91.50 235 GLY A O 1
ATOM 1818 N N . SER A 1 236 ? -12.739 -10.043 10.825 1.00 94.94 236 SER A N 1
ATOM 1819 C CA . SER A 1 236 ? -12.012 -9.662 9.605 1.00 94.94 236 SER A CA 1
ATOM 1820 C C . SER A 1 236 ? -10.499 -9.554 9.829 1.00 94.94 236 SER A C 1
ATOM 1822 O O . SER A 1 236 ? -10.045 -9.062 10.869 1.00 94.94 236 SER A O 1
ATOM 1824 N N . ASP A 1 237 ? -9.715 -9.918 8.810 1.00 95.00 237 ASP A N 1
ATOM 1825 C CA . ASP A 1 237 ? -8.250 -9.793 8.836 1.00 95.00 237 ASP A CA 1
ATOM 1826 C C . ASP A 1 237 ? -7.800 -8.355 9.096 1.00 95.00 237 ASP A C 1
ATOM 1828 O O . ASP A 1 237 ? -6.871 -8.122 9.870 1.00 95.00 237 ASP A O 1
ATOM 1832 N N . ARG A 1 238 ? -8.522 -7.378 8.529 1.00 96.62 238 ARG A N 1
ATOM 1833 C CA . ARG A 1 238 ? -8.307 -5.943 8.763 1.00 96.62 238 ARG A CA 1
ATOM 1834 C C . ARG A 1 238 ? -8.405 -5.581 10.240 1.00 96.62 238 ARG A C 1
ATOM 1836 O O . ARG A 1 238 ? -7.531 -4.891 10.751 1.00 96.62 238 ARG A O 1
ATOM 1843 N N . ARG A 1 239 ? -9.405 -6.101 10.964 1.00 97.50 239 ARG A N 1
ATOM 1844 C CA . ARG A 1 239 ? -9.529 -5.870 12.412 1.00 97.50 239 ARG A CA 1
ATOM 1845 C C . ARG A 1 239 ? -8.363 -6.488 13.184 1.00 97.50 239 ARG A C 1
ATOM 1847 O O . ARG A 1 239 ? -7.861 -5.881 14.129 1.00 97.50 239 ARG A O 1
ATOM 1854 N N . GLY A 1 240 ? -7.939 -7.692 12.798 1.00 97.19 240 GLY A N 1
ATOM 1855 C CA . GLY A 1 240 ? -6.768 -8.352 13.381 1.00 97.19 240 GLY A CA 1
ATOM 1856 C C . GLY A 1 240 ? -5.479 -7.563 13.143 1.00 97.19 240 GLY A C 1
ATOM 1857 O O . GLY A 1 240 ? -4.684 -7.380 14.064 1.00 97.19 240 GLY A O 1
ATOM 1858 N N . LEU A 1 241 ? -5.300 -7.045 11.929 1.00 97.38 241 LEU A N 1
ATOM 1859 C CA . LEU A 1 241 ? -4.153 -6.234 11.544 1.00 97.38 241 LEU A CA 1
ATOM 1860 C C . LEU A 1 241 ? -4.149 -4.873 12.250 1.00 97.38 241 LEU A C 1
ATOM 1862 O O . LEU A 1 241 ? -3.135 -4.521 12.842 1.00 97.38 241 LEU A O 1
ATOM 1866 N N . ALA A 1 242 ? -5.281 -4.170 12.299 1.00 97.50 242 ALA A N 1
ATOM 1867 C CA . ALA A 1 242 ? -5.434 -2.908 13.023 1.00 97.50 242 ALA A CA 1
ATOM 1868 C C . ALA A 1 242 ? -5.074 -3.042 14.514 1.00 97.50 242 ALA A C 1
ATOM 1870 O O . ALA A 1 242 ? -4.376 -2.200 15.075 1.00 97.50 242 ALA A O 1
ATOM 1871 N N . ARG A 1 243 ? -5.473 -4.145 15.164 1.00 97.12 243 ARG A N 1
ATOM 1872 C CA . ARG A 1 243 ? -5.080 -4.426 16.556 1.00 97.12 243 ARG A CA 1
ATOM 1873 C C . ARG A 1 243 ? -3.571 -4.608 16.723 1.00 97.12 243 ARG A C 1
ATOM 1875 O O . ARG A 1 243 ? -3.034 -4.139 17.722 1.00 97.12 243 ARG A O 1
ATOM 1882 N N . ARG A 1 244 ? -2.902 -5.273 15.773 1.00 97.00 244 ARG A N 1
ATOM 1883 C CA . ARG A 1 244 ? -1.435 -5.427 15.780 1.00 97.00 244 ARG A CA 1
ATOM 1884 C C . ARG A 1 244 ? -0.738 -4.086 15.590 1.00 97.00 244 ARG A C 1
ATOM 1886 O O . ARG A 1 244 ? 0.130 -3.760 16.384 1.00 97.00 244 ARG A O 1
ATOM 1893 N N . VAL A 1 245 ? -1.185 -3.299 14.611 1.00 95.62 245 VAL A N 1
ATOM 1894 C CA . VAL A 1 245 ? -0.702 -1.933 14.354 1.00 95.62 245 VAL A CA 1
ATOM 1895 C C . VAL A 1 245 ? -0.779 -1.087 15.630 1.00 95.62 245 VAL A C 1
ATOM 1897 O O . VAL A 1 245 ? 0.230 -0.546 16.066 1.00 95.62 245 VAL A O 1
ATOM 1900 N N . ARG A 1 246 ? -1.936 -1.058 16.306 1.00 95.88 246 ARG A N 1
ATOM 1901 C CA . ARG A 1 246 ? -2.101 -0.345 17.585 1.00 95.88 246 ARG A CA 1
ATOM 1902 C C . ARG A 1 246 ? -1.151 -0.849 18.681 1.00 95.88 246 ARG A C 1
ATOM 1904 O O . ARG A 1 246 ? -0.602 -0.046 19.429 1.00 95.88 246 ARG A O 1
ATOM 1911 N N . ALA A 1 247 ? -0.989 -2.166 18.809 1.00 95.06 247 ALA A N 1
ATOM 1912 C CA . ALA A 1 247 ? -0.134 -2.759 19.837 1.00 95.06 247 ALA A CA 1
ATOM 1913 C C . ALA A 1 247 ? 1.347 -2.408 19.621 1.00 95.06 247 ALA A C 1
ATOM 1915 O O . ALA A 1 247 ? 2.025 -2.045 20.575 1.00 95.06 247 ALA A O 1
ATOM 1916 N N . GLU A 1 248 ? 1.818 -2.456 18.374 1.00 94.12 248 GLU A N 1
ATOM 1917 C CA . GLU A 1 248 ? 3.197 -2.114 18.000 1.00 94.12 248 GLU A CA 1
ATOM 1918 C C . GLU A 1 248 ? 3.514 -0.622 18.217 1.00 94.12 248 GLU A C 1
ATOM 1920 O O . GLU A 1 248 ? 4.639 -0.288 18.555 1.00 94.12 248 GLU A O 1
ATOM 1925 N N . MET A 1 249 ? 2.523 0.270 18.124 1.00 90.75 249 MET A N 1
ATOM 1926 C CA . MET A 1 249 ? 2.687 1.718 18.370 1.00 90.75 249 MET A CA 1
ATOM 1927 C C . MET A 1 249 ? 2.622 2.121 19.847 1.00 90.75 249 MET A C 1
ATOM 1929 O O . MET A 1 249 ? 2.741 3.303 20.173 1.00 90.75 249 MET A O 1
ATOM 1933 N N . SER A 1 250 ? 2.336 1.165 20.731 1.00 85.19 250 SER A N 1
ATOM 1934 C CA . SER A 1 250 ? 2.179 1.403 22.170 1.00 85.19 250 SER A CA 1
ATOM 1935 C C . SER A 1 250 ? 3.411 0.995 22.983 1.00 85.19 250 SER A C 1
ATOM 1937 O O . SER A 1 250 ? 3.451 1.292 24.177 1.00 85.19 250 SER A O 1
ATOM 1939 N N . GLY A 1 251 ? 4.365 0.294 22.360 1.00 75.38 251 GLY A N 1
ATOM 1940 C CA . GLY A 1 251 ? 5.665 -0.074 22.934 1.00 75.38 251 GLY A CA 1
ATOM 1941 C C . GLY A 1 251 ? 6.746 0.915 22.534 1.00 75.38 251 GLY A C 1
ATOM 1942 O O . GLY A 1 251 ? 7.600 1.204 23.398 1.00 75.38 251 GLY A O 1
#

Foldseek 3Di:
DDDPDPPVVVVVVVVVVLVVVLVVLVVVLVVPWDWDDDPPDTDTDRDPVSVVSCCVSVVVVVVVVCLCVQHWDQDPPRDTRRSPVVVVVQVPDDDLVSLVVVLVVLLVVLLVVLVVLVPDDDDPVSLVVNVVSLQVLLVCLVSCVVVLVVLLVCQVVDDPSSNSSSLSSLLSHPADDQSVLVSLLVCCLPPPDPSSNQSSLNSCQVHVVVYDLVSLVSSLVSLVVCLVVCVDPPPDPSNVSSVVSNVVSVD

Secondary structure (DSSP, 8-state):
----SSSHHHHHHHHHHHHHHHHHHHHHHHHT-EEEEETTEEEEE--HHHHHHHHHHHHHHHHHHHHTTT-EEE-TTS-EEE--HHHHHHTS-S-HHHHHHHHHHHHHHHHHHHHHHHTS---HHHHHHHHHHHHHHHHHTTTTHHHHHHHHHTTTTS-HHHHHHHHHHHHH-SS--TTHHHHHHHHHHS-SSHHHHHHHHHHHHHHGGGS-HHHHHHHHHHHHHHHHTT-S-TT-HHHHHHHHHHHHTT-